Protein AF-A0A9P0Q8T2-F1 (afdb_monomer_lite)

Foldseek 3Di:
DVVVLVVQVVPDPALVSNLVVCLVPVPDPLSVVQVVLLCVVLPDVCLVNLQQQAAAEEEEEALFLVRLVVLLVCLSNNYAAEYEAQAPADDFFDKDFADPVRLVVLVSNVLCSQPVVRCPDPDRMDTRRSSSSSSVVSSSSSRHHYHYNKHFQEKDCDDPPDPQHIATQIVVRPPPRRRDHGDYYHYPHPPVRNYDPPPPPVPPPD

InterPro domains:
  IPR002938 FAD-binding domain [PF01494] (56-92)
  IPR036188 FAD/NAD(P)-binding domain superfamily [G3DSA:3.50.50.60] (1-206)
  IPR036188 FAD/NAD(P)-binding domain superfamily [SSF51905] (55-196)
  IPR050540 F-actin Monooxygenase Mical [PTHR23167] (32-202)

Structure (mmCIF, N/CA/C/O backbone):
data_AF-A0A9P0Q8T2-F1
#
_entry.id   AF-A0A9P0Q8T2-F1
#
loop_
_atom_site.group_PDB
_atom_site.id
_atom_site.type_symbol
_atom_site.label_atom_id
_atom_site.label_alt_id
_atom_site.label_comp_id
_atom_site.label_asym_id
_atom_site.label_entity_id
_atom_site.label_seq_id
_atom_site.pdbx_PDB_ins_code
_atom_site.Cartn_x
_atom_site.Cartn_y
_atom_site.Cartn_z
_atom_site.occupancy
_atom_site.B_iso_or_equiv
_atom_site.auth_seq_id
_atom_site.auth_comp_id
_atom_site.auth_asym_id
_atom_site.auth_atom_id
_atom_site.pdbx_PDB_model_num
ATOM 1 N N . MET A 1 1 ? -7.099 24.207 -18.564 1.00 61.59 1 MET A N 1
ATOM 2 C CA . MET A 1 1 ? -6.626 22.826 -18.326 1.00 61.59 1 MET A CA 1
ATOM 3 C C . MET A 1 1 ? -6.058 22.647 -16.915 1.00 61.59 1 MET A C 1
ATOM 5 O O . MET A 1 1 ? -6.710 21.972 -16.146 1.00 61.59 1 MET A O 1
ATOM 9 N N . ALA A 1 2 ? -4.935 23.267 -16.508 1.00 62.22 2 ALA A N 1
ATOM 10 C CA . ALA A 1 2 ? -4.394 23.106 -15.139 1.00 62.22 2 ALA A CA 1
ATOM 11 C C . ALA A 1 2 ? -5.378 23.517 -14.018 1.00 62.22 2 ALA A C 1
ATOM 13 O O . ALA A 1 2 ? -5.574 22.753 -13.078 1.00 62.22 2 ALA A O 1
ATOM 14 N N . ASN A 1 3 ? -6.062 24.658 -14.170 1.00 71.75 3 ASN A N 1
ATOM 15 C CA . ASN A 1 3 ? -7.068 25.122 -13.203 1.00 71.75 3 ASN A CA 1
ATOM 16 C C . ASN A 1 3 ? -8.249 24.149 -13.067 1.00 71.75 3 ASN A C 1
ATOM 18 O O . ASN A 1 3 ? -8.759 23.956 -11.979 1.00 71.75 3 ASN A O 1
ATOM 22 N N . GLU A 1 4 ? -8.632 23.465 -14.144 1.00 75.75 4 GLU A N 1
ATOM 23 C CA . GLU A 1 4 ? -9.741 22.504 -14.140 1.00 75.75 4 GLU A CA 1
ATOM 24 C C . GLU A 1 4 ? -9.400 21.234 -13.343 1.00 75.75 4 GLU A C 1
ATOM 26 O O . GLU A 1 4 ? -10.242 20.710 -12.618 1.00 75.75 4 GLU A O 1
ATOM 31 N N . TYR A 1 5 ? -8.141 20.773 -13.397 1.00 72.94 5 TYR A N 1
ATOM 32 C CA . TYR A 1 5 ? -7.669 19.697 -12.517 1.00 72.94 5 TYR A CA 1
ATOM 33 C C . TYR A 1 5 ? -7.685 20.105 -11.044 1.00 72.94 5 TYR A C 1
ATOM 35 O O . TYR A 1 5 ? -8.025 19.287 -10.193 1.00 72.94 5 TYR A O 1
ATOM 43 N N . PHE A 1 6 ? -7.310 21.352 -10.753 1.00 78.25 6 PHE A N 1
ATOM 44 C CA . PHE A 1 6 ? -7.274 21.865 -9.389 1.00 78.25 6 PHE A CA 1
ATOM 45 C C . PHE A 1 6 ? -8.682 22.028 -8.806 1.00 78.25 6 PHE A C 1
ATOM 47 O O . PHE A 1 6 ? -8.930 21.544 -7.709 1.00 78.25 6 PHE A O 1
ATOM 54 N N . GLU A 1 7 ? -9.628 22.588 -9.562 1.00 81.69 7 GLU A N 1
ATOM 55 C CA . GLU A 1 7 ? -11.029 22.707 -9.134 1.00 81.69 7 GLU A CA 1
ATOM 56 C C . GLU A 1 7 ? -11.663 21.341 -8.844 1.00 81.69 7 GLU A C 1
ATOM 58 O O . GLU A 1 7 ? -12.346 21.156 -7.840 1.00 81.69 7 GLU A O 1
ATOM 63 N N . GLN A 1 8 ? -11.410 20.341 -9.690 1.00 79.25 8 GLN A N 1
ATOM 64 C CA . GLN A 1 8 ? -11.920 18.982 -9.473 1.00 79.25 8 GLN A CA 1
ATOM 65 C C . GLN A 1 8 ? -11.290 18.316 -8.249 1.00 79.25 8 GLN A C 1
ATOM 67 O O . GLN A 1 8 ? -11.960 17.571 -7.539 1.00 79.25 8 GLN A O 1
ATOM 72 N N . PHE A 1 9 ? -10.019 18.606 -7.969 1.00 80.88 9 PHE A N 1
ATOM 73 C CA . PHE A 1 9 ? -9.364 18.170 -6.742 1.00 80.88 9 PHE A CA 1
ATOM 74 C C . PHE A 1 9 ? -9.969 18.840 -5.499 1.00 80.88 9 PHE A C 1
ATOM 76 O O . PHE A 1 9 ? -10.276 18.139 -4.540 1.00 80.88 9 PHE A O 1
ATOM 83 N N . VAL A 1 10 ? -10.194 20.159 -5.529 1.00 83.62 10 VAL A N 1
ATOM 84 C CA . VAL A 1 10 ? -10.791 20.925 -4.417 1.00 83.62 10 VAL A CA 1
ATOM 85 C C . VAL A 1 10 ? -12.213 20.452 -4.106 1.00 83.62 10 VAL A C 1
ATOM 87 O O . VAL A 1 10 ? -12.576 20.316 -2.941 1.00 83.62 10 VAL A O 1
ATOM 90 N N . ASN A 1 11 ? -13.008 20.151 -5.134 1.00 84.62 11 ASN A N 1
ATOM 91 C CA . ASN A 1 11 ? -14.393 19.702 -4.973 1.00 84.62 11 ASN A CA 1
ATOM 92 C C . ASN A 1 11 ? -14.528 18.207 -4.631 1.00 84.62 11 ASN A C 1
ATOM 94 O O . ASN A 1 11 ? -15.630 17.726 -4.350 1.00 84.62 11 ASN A O 1
ATOM 98 N N . ALA A 1 12 ? -13.440 17.437 -4.673 1.00 83.06 12 ALA A N 1
ATOM 99 C CA . ALA A 1 12 ? -13.506 16.013 -4.407 1.00 83.06 12 ALA A CA 1
ATOM 100 C C . ALA A 1 12 ? -13.619 15.723 -2.904 1.00 83.06 12 ALA A C 1
ATOM 102 O O . ALA A 1 12 ? -12.730 16.013 -2.113 1.00 83.06 12 ALA A O 1
ATOM 103 N N . SER A 1 13 ? -14.695 15.039 -2.522 1.00 81.69 13 SER A N 1
ATOM 104 C CA . SER A 1 13 ? -14.969 14.640 -1.135 1.00 81.69 13 SER A CA 1
ATOM 105 C C . SER A 1 13 ? -14.308 13.326 -0.702 1.00 81.69 13 SER A C 1
ATOM 107 O O . SER A 1 13 ? -14.453 12.906 0.443 1.00 81.69 13 SER A O 1
ATOM 109 N N . SER A 1 14 ? -13.628 12.621 -1.612 1.00 81.44 14 SER A N 1
ATOM 110 C CA . SER A 1 14 ? -12.958 11.356 -1.299 1.00 81.44 14 SER A CA 1
ATOM 111 C C . SER A 1 14 ? -11.779 11.074 -2.224 1.00 81.44 14 SER A C 1
ATOM 113 O O . SER A 1 14 ? -11.777 11.465 -3.395 1.00 81.44 14 SER A O 1
ATOM 115 N N . LEU A 1 15 ? -10.818 10.284 -1.733 1.00 80.44 15 LEU A N 1
ATOM 116 C CA . LEU A 1 15 ? -9.688 9.792 -2.528 1.00 80.44 15 LEU A CA 1
ATOM 117 C C . LEU A 1 15 ? -10.149 9.048 -3.794 1.00 80.44 15 LEU A C 1
ATOM 119 O O . LEU A 1 15 ? -9.539 9.176 -4.854 1.00 80.44 15 LEU A O 1
ATOM 123 N N . LYS A 1 16 ? -11.273 8.324 -3.720 1.00 80.94 16 LYS A N 1
ATOM 124 C CA . LYS A 1 16 ? -11.856 7.613 -4.865 1.00 80.94 16 LYS A CA 1
ATOM 125 C C . LYS A 1 16 ? -12.291 8.569 -5.981 1.00 80.94 16 LYS A C 1
ATOM 127 O O . LYS A 1 16 ? -12.052 8.267 -7.149 1.00 80.94 16 LYS A O 1
ATOM 132 N N . HIS A 1 17 ? -12.898 9.710 -5.641 1.00 82.38 17 HIS A N 1
ATOM 133 C CA . HIS A 1 17 ? -13.270 10.733 -6.626 1.00 82.38 17 HIS A CA 1
ATOM 134 C C . HIS A 1 17 ? -12.034 11.357 -7.274 1.00 82.38 17 HIS A C 1
ATOM 136 O O . HIS A 1 17 ? -11.953 11.410 -8.501 1.00 82.38 17 HIS A O 1
ATOM 142 N N . ILE A 1 18 ? -11.041 11.724 -6.458 1.00 84.00 18 ILE A N 1
ATOM 143 C CA . ILE A 1 18 ? -9.767 12.286 -6.924 1.00 84.00 18 ILE A CA 1
ATOM 144 C C . ILE A 1 18 ? -9.099 11.339 -7.931 1.00 84.00 18 ILE A C 1
ATOM 146 O O . ILE A 1 18 ? -8.766 11.728 -9.052 1.00 84.00 18 ILE A O 1
ATOM 150 N N . LEU A 1 19 ? -8.932 10.069 -7.558 1.00 84.38 19 LEU A N 1
ATOM 151 C CA . LEU A 1 19 ? -8.263 9.080 -8.401 1.00 84.38 19 LEU A CA 1
ATOM 152 C C . LEU A 1 19 ? -9.076 8.707 -9.638 1.00 84.38 19 LEU A C 1
ATOM 154 O O . LEU A 1 19 ? -8.491 8.523 -10.704 1.00 84.38 19 LEU A O 1
ATOM 158 N N . GLY A 1 20 ? -10.405 8.630 -9.530 1.00 85.00 20 GLY A N 1
ATOM 159 C CA . GLY A 1 20 ? -11.285 8.412 -10.677 1.00 85.00 20 GLY A CA 1
ATOM 160 C C . GLY A 1 20 ? -11.130 9.515 -11.724 1.00 85.00 20 GLY A C 1
ATOM 161 O O . GLY A 1 20 ? -10.930 9.223 -12.906 1.00 85.00 20 GLY A O 1
ATOM 162 N N . TYR A 1 21 ? -11.122 10.772 -11.279 1.00 84.75 21 TYR A N 1
ATOM 163 C CA . TYR A 1 21 ? -10.914 11.925 -12.146 1.00 84.75 21 TYR A CA 1
ATOM 164 C C . TYR A 1 21 ? -9.517 11.926 -12.781 1.00 84.75 21 TYR A C 1
ATOM 166 O O . TYR A 1 21 ? -9.393 12.038 -14.005 1.00 84.75 21 TYR A O 1
ATOM 174 N N . TYR A 1 22 ? -8.455 11.739 -11.991 1.00 82.81 22 TYR A N 1
ATOM 175 C CA . TYR A 1 22 ? -7.096 11.679 -12.534 1.00 82.81 22 TYR A CA 1
ATOM 176 C C . TYR A 1 22 ? -6.920 10.529 -13.517 1.00 82.81 22 TYR A C 1
ATOM 178 O O . TYR A 1 22 ? -6.295 10.703 -14.560 1.00 82.81 22 TYR A O 1
ATOM 186 N N . ARG A 1 23 ? -7.494 9.361 -13.236 1.00 84.94 23 ARG A N 1
ATOM 187 C CA . ARG A 1 23 ? -7.424 8.218 -14.143 1.00 84.94 23 ARG A CA 1
ATOM 188 C C . ARG A 1 23 ? -8.094 8.509 -15.487 1.00 84.94 23 ARG A C 1
ATOM 190 O O . ARG A 1 23 ? -7.540 8.128 -16.516 1.00 84.94 23 ARG A O 1
ATOM 197 N N . ALA A 1 24 ? -9.242 9.187 -15.485 1.00 85.25 24 ALA A N 1
ATOM 198 C CA . ALA A 1 24 ? -9.957 9.555 -16.705 1.00 85.25 24 ALA A CA 1
ATOM 199 C C . ALA A 1 24 ? -9.200 10.606 -17.540 1.00 85.25 24 ALA A C 1
ATOM 201 O O . ALA A 1 24 ? -9.190 10.529 -18.768 1.00 85.25 24 ALA A O 1
ATOM 202 N N . ASN A 1 25 ? -8.523 11.554 -16.883 1.00 84.94 25 ASN A N 1
ATOM 203 C CA . ASN A 1 25 ? -7.954 12.729 -17.548 1.00 84.94 25 ASN A CA 1
ATOM 204 C C . ASN A 1 25 ? -6.432 12.655 -17.793 1.00 84.94 25 ASN A C 1
ATOM 206 O O . ASN A 1 25 ? -5.913 13.310 -18.698 1.00 84.94 25 ASN A O 1
ATOM 210 N N . LEU A 1 26 ? -5.689 11.806 -17.073 1.00 86.12 26 LEU A N 1
ATOM 211 C CA . LEU A 1 26 ? -4.261 11.563 -17.323 1.00 86.12 26 LEU A CA 1
ATOM 212 C C . LEU A 1 26 ? -4.065 10.640 -18.533 1.00 86.12 26 LEU A C 1
ATOM 214 O O . LEU A 1 26 ? -3.831 9.435 -18.413 1.00 86.12 26 LEU A O 1
ATOM 218 N N . THR A 1 27 ? -4.114 11.235 -19.724 1.00 86.94 27 THR A N 1
ATOM 219 C CA . THR A 1 27 ? -4.129 10.531 -21.017 1.00 86.94 27 THR A CA 1
ATOM 220 C C . THR A 1 27 ? -2.779 10.506 -21.747 1.00 86.94 27 THR A C 1
ATOM 222 O O . THR A 1 27 ? -2.702 10.063 -22.899 1.00 86.94 27 THR A O 1
ATOM 225 N N . SER A 1 28 ? -1.692 10.928 -21.092 1.00 91.06 28 SER A N 1
ATOM 226 C CA . SER A 1 28 ? -0.343 10.871 -21.674 1.00 91.06 28 SER A CA 1
ATOM 227 C C . SER A 1 28 ? 0.064 9.435 -22.029 1.00 91.06 28 SER A C 1
ATOM 229 O O . SER A 1 28 ? -0.377 8.472 -21.398 1.00 91.06 28 SER A O 1
ATOM 231 N N . TRP A 1 29 ? 0.960 9.268 -23.008 1.00 89.56 29 TRP A N 1
ATOM 232 C CA . TRP A 1 29 ? 1.451 7.942 -23.418 1.00 89.56 29 TRP A CA 1
ATOM 233 C C . TRP A 1 29 ? 2.060 7.155 -22.245 1.00 89.56 29 TRP A C 1
ATOM 235 O O . TRP A 1 29 ? 1.919 5.933 -22.156 1.00 89.56 29 TRP A O 1
ATOM 245 N N . ARG A 1 30 ? 2.708 7.861 -21.308 1.00 88.19 30 ARG A N 1
ATOM 246 C CA . ARG A 1 30 ? 3.310 7.267 -20.112 1.00 88.19 30 ARG A CA 1
ATOM 247 C C . ARG A 1 30 ? 2.242 6.788 -19.129 1.00 88.19 30 ARG A C 1
ATOM 249 O O . ARG A 1 30 ? 2.383 5.679 -18.617 1.00 88.19 30 ARG A O 1
ATOM 256 N N . ALA A 1 31 ? 1.194 7.583 -18.909 1.00 91.62 31 ALA A N 1
ATOM 257 C CA . ALA A 1 31 ? 0.074 7.232 -18.037 1.00 91.62 31 ALA A CA 1
ATOM 258 C C . ALA A 1 31 ? -0.755 6.078 -18.622 1.00 91.62 31 ALA A C 1
ATOM 260 O O . ALA A 1 31 ? -0.931 5.064 -17.957 1.00 91.62 31 ALA A O 1
ATOM 261 N N . LYS A 1 32 ? -1.134 6.147 -19.905 1.00 92.44 32 LYS A N 1
ATOM 262 C CA . LYS A 1 32 ? -1.851 5.068 -20.614 1.00 92.44 32 LYS A CA 1
ATOM 263 C C . LYS A 1 32 ? -1.131 3.719 -20.519 1.00 92.44 32 LYS A C 1
ATOM 265 O O . LYS A 1 32 ? -1.761 2.694 -20.272 1.00 92.44 32 LYS A O 1
ATOM 270 N N . ALA A 1 33 ? 0.196 3.710 -20.674 1.00 93.56 33 ALA A N 1
ATOM 271 C CA . ALA A 1 33 ? 0.991 2.488 -20.544 1.00 93.56 33 ALA A CA 1
ATOM 272 C C . ALA A 1 33 ? 0.980 1.905 -19.118 1.00 93.56 33 ALA A C 1
ATOM 274 O O . ALA A 1 33 ? 1.102 0.691 -18.958 1.00 93.56 33 ALA A O 1
ATOM 275 N N . LEU A 1 34 ? 0.861 2.755 -18.095 1.00 94.88 34 LEU A N 1
ATOM 276 C CA . LEU A 1 34 ? 0.727 2.332 -16.704 1.00 94.88 34 LEU A CA 1
ATOM 277 C C . LEU A 1 34 ? -0.697 1.837 -16.406 1.00 94.88 34 LEU A C 1
ATOM 279 O O . LEU A 1 34 ? -0.851 0.762 -15.835 1.00 94.88 34 LEU A O 1
ATOM 283 N N . TRP A 1 35 ? -1.728 2.547 -16.868 1.00 94.38 35 TRP A N 1
ATOM 284 C CA . TRP A 1 35 ? -3.126 2.130 -16.714 1.00 94.38 35 TRP A CA 1
ATOM 285 C C . TRP A 1 35 ? -3.389 0.772 -17.341 1.00 94.38 35 TRP A C 1
ATOM 287 O O . TRP A 1 35 ? -3.911 -0.103 -16.665 1.00 94.38 35 TRP A O 1
ATOM 297 N N . LYS A 1 36 ? -2.883 0.529 -18.557 1.00 95.50 36 LYS A N 1
ATOM 298 C CA . LYS A 1 36 ? -2.980 -0.786 -19.208 1.00 95.50 36 LYS A CA 1
ATOM 299 C C . LYS A 1 36 ? -2.433 -1.922 -18.334 1.00 95.50 36 LYS A C 1
ATOM 301 O O . LYS A 1 36 ? -2.973 -3.022 -18.345 1.00 95.50 36 LYS A O 1
ATOM 306 N N . LYS A 1 37 ? -1.356 -1.666 -17.586 1.00 97.25 37 LYS A N 1
ATOM 307 C CA . LYS A 1 37 ? -0.753 -2.637 -16.667 1.00 97.25 37 LYS A CA 1
ATOM 308 C C . LYS A 1 37 ? -1.633 -2.895 -15.443 1.00 97.25 37 LYS A C 1
ATOM 310 O O . LYS A 1 37 ? -1.863 -4.052 -15.099 1.00 97.25 37 LYS A O 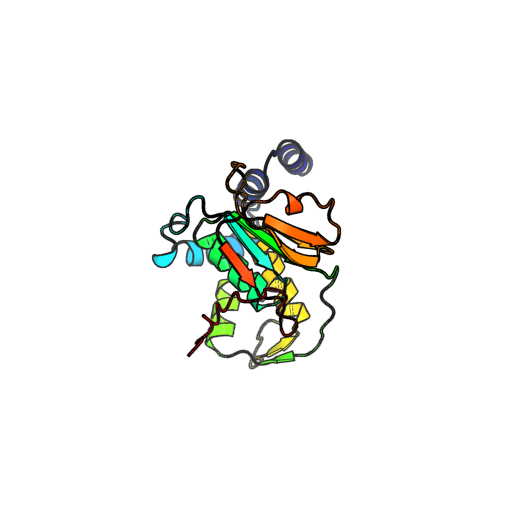1
ATOM 315 N N . PHE A 1 38 ? -2.167 -1.840 -14.832 1.00 95.94 38 PHE A N 1
ATOM 316 C CA . PHE A 1 38 ? -3.083 -1.965 -13.696 1.00 95.94 38 PHE A CA 1
ATOM 317 C C . PHE A 1 38 ? -4.405 -2.625 -14.094 1.00 95.94 38 PHE A C 1
ATOM 319 O O . PHE A 1 38 ? -4.875 -3.497 -13.373 1.00 95.94 38 PHE A O 1
ATOM 326 N N . ASP A 1 39 ? -4.957 -2.286 -15.260 1.00 95.50 39 ASP A N 1
ATOM 327 C CA . ASP A 1 39 ? -6.168 -2.906 -15.805 1.00 95.50 39 ASP A CA 1
ATOM 328 C C . ASP A 1 39 ? -5.977 -4.391 -16.083 1.00 95.50 39 ASP A C 1
ATOM 330 O O . ASP A 1 39 ? -6.811 -5.205 -15.689 1.00 95.50 39 ASP A O 1
ATOM 334 N N . ALA A 1 40 ? -4.849 -4.764 -16.695 1.00 97.56 40 ALA A N 1
ATOM 335 C CA . ALA A 1 40 ? -4.523 -6.166 -16.919 1.00 97.56 40 ALA A CA 1
ATOM 336 C C . ALA A 1 40 ? -4.485 -6.942 -15.594 1.00 97.56 40 ALA A C 1
ATOM 338 O O . ALA A 1 40 ? -5.105 -8.000 -15.493 1.00 97.56 40 ALA A O 1
ATOM 339 N N . ARG A 1 41 ? -3.836 -6.395 -14.555 1.00 97.50 41 ARG A N 1
ATOM 340 C CA . ARG A 1 41 ? -3.805 -7.028 -13.230 1.00 97.50 41 ARG A CA 1
ATOM 341 C C . ARG A 1 41 ? -5.202 -7.110 -12.608 1.00 97.50 41 ARG A C 1
ATOM 343 O O . ARG A 1 41 ? -5.628 -8.202 -12.254 1.00 97.50 41 ARG A O 1
ATOM 350 N N . ALA A 1 42 ? -5.931 -5.998 -12.531 1.00 96.12 42 ALA A N 1
ATOM 351 C CA . ALA A 1 42 ? -7.262 -5.922 -11.920 1.00 96.12 42 ALA A CA 1
ATOM 352 C C . ALA A 1 42 ? -8.316 -6.801 -12.622 1.00 96.12 42 ALA A C 1
ATOM 354 O O . ALA A 1 42 ? -9.303 -7.200 -12.006 1.00 96.12 42 ALA A O 1
ATOM 355 N N . SER A 1 43 ? -8.108 -7.128 -13.902 1.00 96.81 43 SER A N 1
ATOM 356 C CA . SER A 1 43 ? -8.986 -8.020 -14.669 1.00 96.81 43 SER A CA 1
ATOM 357 C C . SER A 1 43 ? -8.855 -9.504 -14.306 1.00 96.81 43 SER A C 1
ATOM 359 O O . SER A 1 43 ? -9.680 -10.311 -14.740 1.00 96.81 43 SER A O 1
ATOM 361 N N . HIS A 1 44 ? -7.844 -9.884 -13.515 1.00 97.88 44 HIS A N 1
ATOM 362 C CA . HIS A 1 44 ? -7.653 -11.273 -13.118 1.00 97.88 44 HIS A CA 1
ATOM 363 C C . HIS A 1 44 ? -8.854 -11.792 -12.308 1.00 97.88 44 HIS A C 1
ATOM 365 O O . HIS A 1 44 ? -9.399 -11.094 -11.450 1.00 97.88 44 HIS A O 1
ATOM 371 N N . LYS A 1 45 ? -9.264 -13.044 -12.567 1.00 97.75 45 LYS A N 1
ATOM 372 C CA . LYS A 1 45 ? -10.505 -13.631 -12.023 1.00 97.75 45 LYS A CA 1
ATOM 373 C C . LYS A 1 45 ? -10.578 -13.586 -10.494 1.00 97.75 45 LYS A C 1
ATOM 375 O O . LYS A 1 45 ? -11.656 -13.351 -9.959 1.00 97.75 45 LYS A O 1
ATOM 380 N N . CYS A 1 46 ? -9.444 -13.758 -9.809 1.00 96.88 46 CYS A N 1
ATOM 381 C CA . CYS A 1 46 ? -9.379 -13.742 -8.343 1.00 96.88 46 CYS A CA 1
ATOM 382 C C . CYS A 1 46 ? -9.850 -12.420 -7.717 1.00 96.88 46 CYS A C 1
ATOM 384 O O . CYS A 1 46 ? -10.334 -12.432 -6.593 1.00 96.88 46 CYS A O 1
ATOM 386 N N . TYR A 1 47 ? -9.766 -11.296 -8.437 1.00 98.00 47 TYR A N 1
ATOM 387 C CA . TYR A 1 47 ? -10.219 -10.002 -7.926 1.00 98.00 47 TYR A CA 1
ATOM 388 C C . TYR A 1 47 ? -11.724 -9.785 -8.095 1.00 98.00 47 TYR A C 1
ATOM 390 O O . TYR A 1 47 ? -12.269 -8.821 -7.561 1.00 98.00 47 TYR A O 1
ATOM 398 N N . SER A 1 48 ? -12.416 -10.637 -8.863 1.00 97.00 48 SER A N 1
ATOM 399 C CA . SER A 1 48 ? -13.850 -10.507 -9.147 1.00 97.00 48 SER A CA 1
ATOM 400 C C . SER A 1 48 ? -14.253 -9.082 -9.578 1.00 97.00 48 SER A C 1
ATOM 402 O O . SER A 1 48 ? -15.268 -8.540 -9.139 1.00 97.00 48 SER A O 1
ATOM 404 N N . LYS A 1 49 ? -13.427 -8.443 -10.424 1.00 94.38 49 LYS A N 1
ATOM 405 C CA . LYS A 1 49 ? -13.576 -7.034 -10.844 1.00 94.38 49 LYS A CA 1
ATOM 406 C C . LYS A 1 49 ? -13.635 -6.049 -9.657 1.00 94.38 49 LYS A C 1
ATOM 408 O O . LYS A 1 49 ? -14.440 -5.118 -9.674 1.00 94.38 49 LYS A O 1
ATOM 413 N N . GLY A 1 50 ? -12.815 -6.275 -8.629 1.00 94.69 50 GLY A N 1
ATOM 414 C CA . GLY A 1 50 ? -12.777 -5.473 -7.401 1.00 94.69 50 GLY A CA 1
ATOM 415 C C . GLY A 1 50 ? -13.975 -5.702 -6.480 1.00 94.69 50 GLY A C 1
ATOM 416 O O . GLY A 1 50 ? -14.427 -4.770 -5.823 1.00 94.69 50 GLY A O 1
ATOM 417 N N . ARG A 1 51 ? -14.548 -6.910 -6.488 1.00 96.69 51 ARG A N 1
ATOM 418 C CA . ARG A 1 51 ? -15.730 -7.275 -5.680 1.00 96.69 51 ARG A CA 1
ATOM 419 C C . ARG A 1 51 ? -15.510 -8.544 -4.862 1.00 96.69 51 ARG A C 1
ATOM 421 O O . ARG A 1 51 ? -16.479 -9.167 -4.450 1.00 96.69 51 ARG A O 1
ATOM 428 N N . ALA A 1 52 ? -14.258 -8.959 -4.691 1.00 97.38 52 ALA A N 1
ATOM 429 C CA . ALA A 1 52 ? -13.918 -10.143 -3.910 1.00 97.38 52 ALA A CA 1
ATOM 430 C C . ALA A 1 52 ? -13.968 -9.864 -2.398 1.00 97.38 52 ALA A C 1
ATOM 432 O O . ALA A 1 52 ? -14.335 -10.748 -1.635 1.00 97.38 52 ALA A O 1
ATOM 433 N N . ALA A 1 53 ? -13.652 -8.635 -1.979 1.00 97.00 53 ALA A N 1
ATOM 434 C CA . ALA A 1 53 ? -13.724 -8.181 -0.589 1.00 97.00 53 ALA A CA 1
ATOM 435 C C . ALA A 1 53 ? -14.483 -6.840 -0.475 1.00 97.00 53 ALA A C 1
ATOM 437 O O . ALA A 1 53 ? -13.912 -5.835 -0.040 1.00 97.00 53 ALA A O 1
ATOM 438 N N . PRO A 1 54 ? -15.748 -6.766 -0.941 1.00 94.50 54 PRO A N 1
ATOM 439 C CA . PRO A 1 54 ? -16.518 -5.533 -0.881 1.00 94.50 54 PRO A CA 1
ATOM 440 C C . PRO A 1 54 ? -16.836 -5.200 0.580 1.00 94.50 54 PRO A C 1
ATOM 442 O O . PRO A 1 54 ? -17.150 -6.087 1.367 1.00 94.50 54 PRO A O 1
ATOM 445 N N . ASN A 1 55 ? -16.784 -3.915 0.933 1.00 94.19 55 ASN A N 1
ATOM 446 C CA . ASN A 1 55 ? -17.033 -3.404 2.289 1.00 94.19 55 ASN A CA 1
ATOM 447 C C . ASN A 1 55 ? -16.061 -3.896 3.376 1.00 94.19 55 ASN A C 1
ATOM 449 O O . ASN A 1 55 ? -16.211 -3.494 4.522 1.00 94.19 55 ASN A O 1
ATOM 453 N N . THR A 1 56 ? -15.049 -4.697 3.036 1.00 98.06 56 THR A N 1
ATOM 454 C CA . THR A 1 56 ? -13.992 -5.074 3.975 1.00 98.06 56 THR A CA 1
ATOM 455 C C . THR A 1 56 ? -13.067 -3.887 4.220 1.00 98.06 56 THR A C 1
ATOM 457 O O . THR A 1 56 ? -12.535 -3.293 3.275 1.00 98.06 56 THR A O 1
ATOM 460 N N . ARG A 1 57 ? -12.853 -3.551 5.490 1.00 98.44 57 ARG A N 1
ATOM 461 C CA . ARG A 1 57 ? -11.928 -2.509 5.940 1.00 98.44 57 ARG A CA 1
ATOM 462 C C . ARG A 1 57 ? -10.645 -3.159 6.444 1.00 98.44 57 ARG A C 1
ATOM 464 O O . ARG A 1 57 ? -10.668 -3.940 7.389 1.00 98.44 57 ARG A O 1
ATOM 471 N N . VAL A 1 58 ? -9.526 -2.849 5.797 1.00 98.62 58 VAL A N 1
ATOM 472 C CA . VAL A 1 58 ? -8.208 -3.420 6.101 1.00 98.62 58 VAL A CA 1
ATOM 473 C C . VAL A 1 58 ? -7.310 -2.339 6.689 1.00 98.62 58 VAL A C 1
ATOM 475 O O . VAL A 1 58 ? -7.154 -1.278 6.079 1.00 98.62 58 VAL A O 1
ATOM 478 N N . LEU A 1 59 ? -6.694 -2.626 7.835 1.00 98.56 59 LEU A N 1
ATOM 479 C CA . LEU A 1 59 ? -5.572 -1.868 8.386 1.00 98.56 59 LEU A CA 1
ATOM 480 C C . LEU A 1 59 ? -4.262 -2.632 8.145 1.00 98.56 59 LEU A C 1
ATOM 482 O O . LEU A 1 59 ? -4.155 -3.819 8.448 1.00 98.56 59 LEU A O 1
ATOM 486 N N . ILE A 1 60 ? -3.244 -1.961 7.614 1.00 98.56 60 ILE A N 1
ATOM 487 C CA . ILE A 1 60 ? -1.914 -2.539 7.388 1.00 98.56 60 ILE A CA 1
ATOM 488 C C . ILE A 1 60 ? -0.881 -1.771 8.201 1.00 98.56 60 ILE A C 1
ATOM 490 O O . ILE A 1 60 ? -0.788 -0.548 8.100 1.00 98.56 60 ILE A O 1
ATOM 494 N N . ILE A 1 61 ? -0.067 -2.497 8.964 1.00 97.94 61 ILE A N 1
ATOM 495 C CA . ILE A 1 61 ? 1.004 -1.923 9.775 1.00 97.94 61 ILE A CA 1
ATOM 496 C C . ILE A 1 61 ? 2.330 -2.073 9.023 1.00 97.94 61 ILE A C 1
ATOM 498 O O . ILE A 1 61 ? 2.826 -3.184 8.843 1.00 97.94 61 ILE A O 1
ATOM 502 N N . GLY A 1 62 ? 2.925 -0.954 8.613 1.00 98.00 62 GLY A N 1
ATOM 503 C CA . GLY A 1 62 ? 4.262 -0.873 8.025 1.00 98.00 62 GLY A CA 1
ATOM 504 C C . GLY A 1 62 ? 4.284 -0.708 6.501 1.00 98.00 62 GLY A C 1
ATOM 505 O O . GLY A 1 62 ? 3.797 -1.546 5.742 1.00 98.00 62 GLY A O 1
ATOM 506 N N . ALA A 1 63 ? 4.980 0.328 6.025 1.00 98.31 63 ALA A N 1
ATOM 507 C CA . ALA A 1 63 ? 5.235 0.606 4.606 1.00 98.31 63 ALA A CA 1
ATOM 508 C C . ALA A 1 63 ? 6.539 -0.052 4.107 1.00 98.31 63 ALA A C 1
ATOM 510 O O . ALA A 1 63 ? 7.289 0.492 3.284 1.00 98.31 63 ALA A O 1
ATOM 511 N N . GLY A 1 64 ? 6.857 -1.245 4.616 1.00 98.25 64 GLY A N 1
ATOM 512 C CA . GLY A 1 64 ? 7.883 -2.107 4.031 1.00 98.25 64 GLY A CA 1
ATOM 513 C C . GLY A 1 64 ? 7.459 -2.637 2.652 1.00 98.25 64 GLY A C 1
ATOM 514 O O . GLY A 1 64 ? 6.286 -2.529 2.290 1.00 98.25 64 GLY A O 1
ATOM 515 N N . PRO A 1 65 ? 8.371 -3.261 1.877 1.00 98.44 65 PRO A N 1
ATOM 516 C CA . PRO A 1 65 ? 8.003 -3.882 0.605 1.00 98.44 65 PRO A CA 1
ATOM 517 C C . PRO A 1 65 ? 6.803 -4.833 0.717 1.00 98.44 65 PRO A C 1
ATOM 519 O O . PRO A 1 65 ? 5.882 -4.743 -0.087 1.00 98.44 65 PRO A O 1
ATOM 522 N N . CYS A 1 66 ? 6.775 -5.688 1.744 1.00 98.25 66 CYS A N 1
ATOM 523 C CA . CYS A 1 66 ? 5.682 -6.636 1.953 1.00 98.25 66 CYS A CA 1
ATOM 524 C C . CYS A 1 66 ? 4.362 -5.936 2.305 1.00 98.25 66 CYS A C 1
ATOM 526 O O . CYS A 1 66 ? 3.355 -6.231 1.677 1.00 98.25 66 CYS A O 1
ATOM 528 N N . GLY A 1 67 ? 4.364 -4.970 3.233 1.00 98.50 67 GLY A N 1
ATOM 529 C CA . GLY A 1 67 ? 3.148 -4.2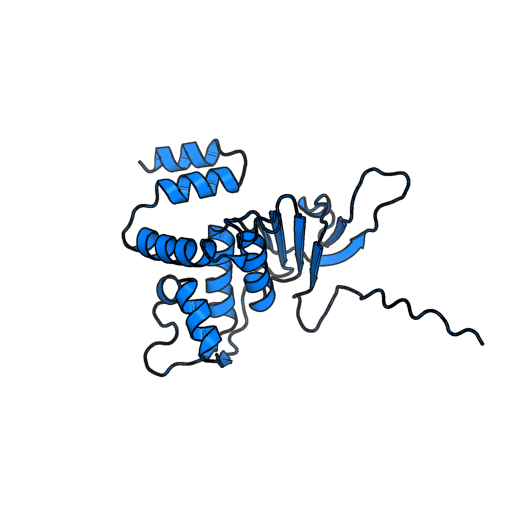47 3.627 1.00 98.50 67 GLY A CA 1
ATOM 530 C C . GLY A 1 67 ? 2.524 -3.463 2.473 1.00 98.50 67 GLY A C 1
ATOM 531 O O . GLY A 1 67 ? 1.332 -3.597 2.206 1.00 98.50 67 GLY A O 1
ATOM 532 N N . LEU A 1 68 ? 3.343 -2.746 1.694 1.00 98.81 68 LEU A N 1
ATOM 533 C CA . LEU A 1 68 ? 2.877 -2.058 0.485 1.00 98.81 68 LEU A CA 1
ATOM 534 C C . LEU A 1 68 ? 2.357 -3.044 -0.569 1.00 98.81 68 LEU A C 1
ATOM 536 O O . LEU A 1 68 ? 1.365 -2.771 -1.243 1.00 98.81 68 LEU A O 1
ATOM 540 N N . ARG A 1 69 ? 3.007 -4.204 -0.722 1.00 98.75 69 ARG A N 1
ATOM 541 C CA . ARG A 1 69 ? 2.563 -5.229 -1.669 1.00 98.75 69 ARG A CA 1
ATOM 542 C C . ARG A 1 69 ? 1.227 -5.850 -1.259 1.00 98.75 69 ARG A C 1
ATOM 544 O O . ARG A 1 69 ? 0.386 -6.038 -2.139 1.00 98.75 69 ARG A O 1
ATOM 551 N N . SER A 1 70 ? 1.027 -6.112 0.031 1.00 98.69 70 SER A N 1
ATOM 552 C CA . SER A 1 70 ? -0.249 -6.563 0.597 1.00 98.69 70 SER A CA 1
ATOM 553 C C . SER A 1 70 ? -1.342 -5.513 0.414 1.00 98.69 70 SER A C 1
ATOM 555 O O . SER A 1 70 ? -2.446 -5.857 0.002 1.00 98.69 70 SER A O 1
ATOM 557 N N . ALA A 1 71 ? -1.020 -4.230 0.616 1.00 98.81 71 ALA A N 1
ATOM 558 C CA . ALA A 1 71 ? -1.955 -3.126 0.404 1.00 98.81 71 ALA A CA 1
ATOM 559 C C . ALA A 1 71 ? -2.482 -3.080 -1.032 1.00 98.81 71 ALA A C 1
ATOM 561 O O . ALA A 1 71 ? -3.680 -2.933 -1.256 1.00 98.81 71 ALA A O 1
ATOM 562 N N . ILE A 1 72 ? -1.589 -3.274 -2.005 1.00 98.75 72 ILE A N 1
ATOM 563 C CA . ILE A 1 72 ? -1.943 -3.330 -3.425 1.00 98.75 72 ILE A CA 1
ATOM 564 C C . ILE A 1 72 ? -2.912 -4.486 -3.710 1.00 98.75 72 ILE A C 1
ATOM 566 O O . ILE A 1 72 ? -3.908 -4.273 -4.397 1.00 98.75 72 ILE A O 1
ATOM 570 N N . GLU A 1 73 ? -2.665 -5.693 -3.188 1.00 98.62 73 GLU A N 1
ATOM 57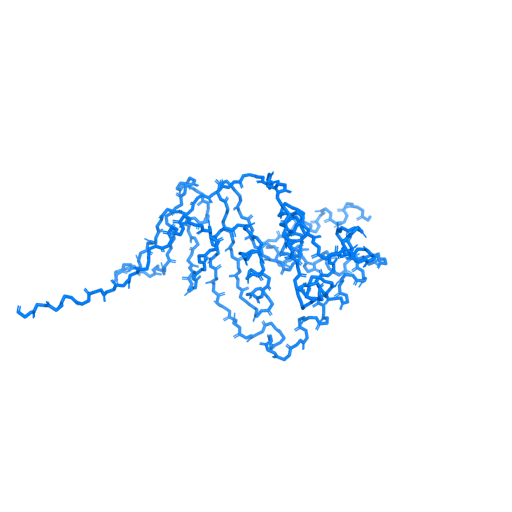1 C CA . GLU A 1 73 ? -3.588 -6.823 -3.399 1.00 98.62 73 GLU A CA 1
ATOM 572 C C . GLU A 1 73 ? -4.943 -6.597 -2.728 1.00 98.62 73 GLU A C 1
ATOM 574 O O . GLU A 1 73 ? -5.972 -6.787 -3.373 1.00 98.62 73 GLU A O 1
ATOM 579 N N . ALA A 1 74 ? -4.957 -6.154 -1.468 1.00 98.56 74 ALA A N 1
ATOM 580 C CA . ALA A 1 74 ? -6.192 -5.859 -0.745 1.00 98.56 74 ALA A CA 1
ATOM 581 C C . ALA A 1 74 ? -7.032 -4.803 -1.483 1.00 98.56 74 ALA A C 1
ATOM 583 O O . ALA A 1 74 ? -8.243 -4.964 -1.647 1.00 98.56 74 ALA A O 1
ATOM 584 N N . GLN A 1 75 ? -6.379 -3.771 -2.026 1.00 97.88 75 GLN A N 1
ATOM 585 C CA . GLN A 1 75 ? -7.052 -2.734 -2.799 1.00 97.88 75 GLN A CA 1
ATOM 586 C C . GLN A 1 75 ? -7.636 -3.274 -4.111 1.00 97.88 75 GLN A C 1
ATOM 588 O O . GLN A 1 75 ? -8.747 -2.897 -4.489 1.00 97.88 75 GLN A O 1
ATOM 593 N N . LEU A 1 76 ? -6.925 -4.180 -4.795 1.00 97.88 76 LEU A N 1
ATOM 594 C CA . LEU A 1 76 ? -7.405 -4.840 -6.015 1.00 97.88 76 LEU A CA 1
ATOM 595 C C . LEU A 1 76 ? -8.575 -5.800 -5.751 1.00 97.88 76 LEU A C 1
ATOM 597 O O . LEU A 1 76 ? -9.433 -5.950 -6.618 1.00 97.88 76 LEU A O 1
ATOM 601 N N . LEU A 1 77 ? -8.648 -6.414 -4.566 1.00 98.31 77 LEU A N 1
ATOM 602 C CA . LEU A 1 77 ? -9.787 -7.243 -4.147 1.00 98.31 77 LEU A CA 1
ATOM 603 C C . LEU A 1 77 ? -11.073 -6.424 -3.922 1.00 98.31 77 LEU A C 1
ATOM 605 O O . LEU A 1 77 ? -12.163 -7.001 -3.928 1.00 98.31 77 LEU A O 1
ATOM 609 N N . GLY A 1 78 ? -10.964 -5.099 -3.780 1.00 96.88 78 GLY A N 1
ATOM 610 C CA . GLY A 1 78 ? -12.094 -4.190 -3.559 1.00 96.88 78 GLY A CA 1
ATOM 611 C C . GLY A 1 78 ? -12.262 -3.703 -2.119 1.00 96.88 78 GLY A C 1
ATOM 612 O O . GLY A 1 78 ? -13.265 -3.051 -1.830 1.00 96.88 78 GLY A O 1
ATOM 613 N N . ALA A 1 79 ? -11.303 -3.993 -1.236 1.00 98.06 79 ALA A N 1
ATOM 614 C CA . ALA A 1 79 ? -11.331 -3.533 0.148 1.00 98.06 79 ALA A CA 1
ATOM 615 C C . ALA A 1 79 ? -11.038 -2.024 0.265 1.00 98.06 79 ALA A C 1
ATOM 617 O O . ALA A 1 79 ? -10.413 -1.419 -0.6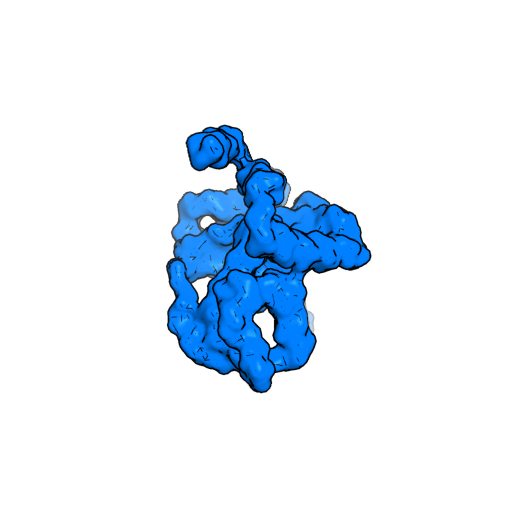14 1.00 98.06 79 ALA A O 1
ATOM 618 N N . LYS A 1 80 ? -11.443 -1.418 1.389 1.00 97.44 80 LYS A N 1
ATOM 619 C CA . LYS A 1 80 ? -10.923 -0.117 1.833 1.00 97.44 80 LYS A CA 1
ATOM 620 C C . LYS A 1 80 ? -9.635 -0.365 2.611 1.00 97.44 80 LYS A C 1
ATOM 622 O O . LYS A 1 80 ? -9.670 -1.021 3.649 1.00 97.44 80 LYS A O 1
ATOM 627 N N . VAL A 1 81 ? -8.511 0.145 2.115 1.00 98.44 81 VAL A N 1
ATOM 628 C CA . VAL A 1 81 ? -7.193 -0.116 2.704 1.00 98.44 81 VAL A CA 1
ATOM 629 C C . VAL A 1 81 ? -6.619 1.157 3.306 1.00 98.44 81 VAL A C 1
ATOM 631 O O . VAL A 1 81 ? -6.415 2.141 2.595 1.00 98.44 81 VAL A O 1
ATOM 634 N N . VAL A 1 82 ? -6.311 1.096 4.599 1.00 98.56 82 VAL A N 1
ATOM 635 C CA . VAL A 1 82 ? -5.539 2.107 5.325 1.00 98.56 82 VAL A CA 1
ATOM 636 C C . VAL A 1 82 ? -4.217 1.477 5.750 1.00 98.56 82 VAL A C 1
ATOM 638 O O . VAL A 1 82 ? -4.191 0.380 6.303 1.00 98.56 82 VAL A O 1
ATOM 641 N N . LEU A 1 83 ? -3.106 2.151 5.473 1.00 98.75 83 LEU A N 1
ATOM 642 C CA . LEU A 1 83 ? -1.764 1.732 5.857 1.00 98.75 83 LEU A CA 1
ATOM 643 C C . LEU A 1 83 ? -1.140 2.792 6.761 1.00 98.75 83 LEU A C 1
ATOM 645 O O . LEU A 1 83 ? -1.104 3.965 6.396 1.00 98.75 83 LEU A O 1
ATOM 649 N N . VAL A 1 84 ? -0.594 2.366 7.899 1.00 98.44 84 VAL A N 1
ATOM 650 C CA . VAL A 1 84 ? 0.156 3.228 8.823 1.00 98.44 84 VAL A CA 1
ATOM 651 C C . VAL A 1 84 ? 1.642 2.869 8.806 1.00 98.44 84 VAL A C 1
ATOM 653 O O . VAL A 1 84 ? 2.014 1.695 8.784 1.00 98.44 84 VAL A O 1
ATOM 656 N N . GLU A 1 85 ? 2.517 3.869 8.798 1.00 98.00 85 GLU A N 1
ATOM 657 C CA . GLU A 1 85 ? 3.968 3.708 8.899 1.00 98.00 85 GLU A CA 1
ATOM 658 C C . GLU A 1 85 ? 4.539 4.702 9.904 1.00 98.00 85 GLU A C 1
ATOM 660 O O . GLU A 1 85 ? 4.359 5.908 9.779 1.00 98.00 85 GLU A O 1
ATOM 665 N N . LYS A 1 86 ? 5.330 4.196 10.853 1.00 97.00 86 LYS A N 1
ATOM 666 C CA . LYS A 1 86 ? 5.920 5.009 11.923 1.00 97.00 86 LYS A CA 1
ATOM 667 C C . LYS A 1 86 ? 6.970 6.011 11.430 1.00 97.00 86 LYS A C 1
ATOM 669 O O . LYS A 1 86 ? 7.249 6.988 12.110 1.00 97.00 86 LYS A O 1
ATOM 674 N N . ARG A 1 87 ? 7.623 5.756 10.293 1.00 96.81 87 ARG A N 1
ATOM 675 C CA . ARG A 1 87 ? 8.689 6.616 9.749 1.00 96.81 87 ARG A CA 1
ATOM 676 C C . ARG A 1 87 ? 8.165 7.591 8.698 1.00 96.81 87 ARG A C 1
ATOM 678 O O . ARG A 1 87 ? 7.256 7.277 7.940 1.00 96.81 87 ARG A O 1
ATOM 685 N N . ASP A 1 88 ? 8.854 8.717 8.574 1.00 95.75 88 ASP A N 1
ATOM 686 C CA . ASP A 1 88 ? 8.621 9.746 7.553 1.00 95.75 88 ASP A CA 1
ATOM 687 C C . ASP A 1 88 ? 9.306 9.438 6.204 1.00 95.75 88 ASP A C 1
ATOM 689 O O . ASP A 1 88 ? 8.981 10.023 5.171 1.00 95.75 88 ASP A O 1
ATOM 693 N N . ARG A 1 89 ? 10.302 8.536 6.187 1.00 95.81 89 ARG A N 1
ATOM 694 C CA . ARG A 1 89 ? 11.170 8.333 5.016 1.00 95.81 89 ARG A CA 1
ATOM 695 C C . ARG A 1 89 ? 11.665 6.906 4.809 1.00 95.81 89 ARG A C 1
ATOM 697 O O . ARG A 1 89 ? 11.952 6.153 5.740 1.00 95.81 89 ARG A O 1
ATOM 704 N N . PHE A 1 90 ? 11.926 6.581 3.541 1.00 98.00 90 PHE A N 1
ATOM 705 C CA . PHE A 1 90 ? 12.632 5.363 3.132 1.00 98.00 90 PHE A CA 1
ATOM 706 C C . PHE A 1 90 ? 14.150 5.590 3.039 1.00 98.00 90 PHE A C 1
ATOM 708 O O . PHE A 1 90 ? 14.662 6.143 2.057 1.00 98.00 90 PHE A O 1
ATOM 715 N N . SER A 1 91 ? 14.885 5.124 4.051 1.00 96.00 91 SER A N 1
ATOM 716 C CA . SER A 1 91 ? 16.330 5.365 4.213 1.00 96.00 91 SER A CA 1
ATOM 717 C C . SER A 1 91 ? 17.238 4.166 3.904 1.00 96.00 91 SER A C 1
ATOM 719 O O . SER A 1 91 ? 18.438 4.345 3.708 1.00 96.00 91 SER A O 1
ATOM 721 N N . ARG A 1 92 ? 16.707 2.937 3.836 1.00 95.88 92 ARG A N 1
ATOM 722 C CA . ARG A 1 92 ? 17.532 1.721 3.704 1.00 95.88 92 ARG A CA 1
ATOM 723 C C . ARG A 1 92 ? 18.082 1.536 2.288 1.00 95.88 92 ARG A C 1
ATOM 725 O O . ARG A 1 92 ? 17.325 1.316 1.342 1.00 95.88 92 ARG A O 1
ATOM 732 N N . ASN A 1 93 ? 19.408 1.561 2.169 1.00 96.12 93 ASN A N 1
ATOM 733 C CA . ASN A 1 93 ? 20.128 1.368 0.905 1.00 96.12 93 ASN A CA 1
ATOM 734 C C . ASN A 1 93 ? 20.547 -0.085 0.641 1.00 96.12 93 ASN A C 1
ATOM 736 O O . ASN A 1 93 ? 21.001 -0.372 -0.464 1.00 96.12 93 ASN A O 1
ATOM 740 N N . ASN A 1 94 ? 20.380 -0.994 1.611 1.00 97.69 94 ASN A N 1
ATOM 741 C CA . ASN A 1 94 ? 20.661 -2.417 1.414 1.00 97.69 94 ASN A CA 1
ATOM 742 C C . ASN A 1 94 ? 19.910 -2.956 0.193 1.00 97.69 94 ASN A C 1
ATOM 744 O O . ASN A 1 94 ? 18.805 -2.504 -0.120 1.00 97.69 94 ASN A O 1
ATOM 748 N N . VAL A 1 95 ? 20.524 -3.921 -0.480 1.00 97.50 95 VAL A N 1
ATOM 749 C CA . VAL A 1 95 ? 20.058 -4.478 -1.747 1.00 97.50 95 VAL A CA 1
ATOM 750 C C . VAL A 1 95 ? 19.440 -5.850 -1.511 1.00 97.50 95 VAL A C 1
ATOM 752 O O . VAL A 1 95 ? 20.000 -6.675 -0.797 1.00 97.50 95 VAL A O 1
ATOM 755 N N . LEU A 1 96 ? 18.270 -6.070 -2.105 1.00 97.75 96 LEU A N 1
ATOM 756 C CA . LEU A 1 96 ? 17.549 -7.334 -2.112 1.00 97.75 96 LEU A CA 1
ATOM 757 C C . LEU A 1 96 ? 17.750 -8.010 -3.463 1.00 97.75 96 LEU A C 1
ATOM 759 O O . LEU A 1 96 ? 17.519 -7.382 -4.498 1.00 97.75 96 LEU A O 1
ATOM 763 N N . HIS A 1 97 ? 18.125 -9.285 -3.443 1.00 98.00 97 HIS A N 1
ATOM 764 C CA . HIS A 1 97 ? 18.008 -10.148 -4.612 1.00 98.00 97 HIS A CA 1
ATOM 765 C C . HIS A 1 97 ? 16.524 -10.419 -4.913 1.00 98.00 97 HIS A C 1
ATOM 767 O O . HIS A 1 97 ? 15.706 -10.540 -3.998 1.00 98.00 97 HIS A O 1
ATOM 773 N N . LEU A 1 98 ? 16.177 -10.486 -6.195 1.00 98.38 98 LEU A N 1
ATOM 774 C CA . LEU A 1 98 ? 14.825 -10.682 -6.697 1.00 98.38 98 LEU A CA 1
ATOM 775 C C . LEU A 1 98 ? 14.755 -11.978 -7.492 1.00 98.38 98 LEU A C 1
ATOM 777 O O . LEU A 1 98 ? 15.392 -12.135 -8.531 1.00 98.38 98 LEU A O 1
ATOM 781 N N . TRP A 1 99 ? 13.888 -12.878 -7.047 1.00 98.06 99 TRP A N 1
ATOM 782 C CA . TRP A 1 99 ? 13.561 -14.066 -7.819 1.00 98.06 99 TRP A CA 1
ATOM 783 C C . TRP A 1 99 ? 12.827 -13.707 -9.122 1.00 98.06 99 TRP A C 1
ATOM 785 O O . TRP A 1 99 ? 12.116 -12.694 -9.164 1.00 98.06 99 TRP A O 1
ATOM 795 N N . PRO A 1 100 ? 12.916 -14.545 -10.173 1.00 97.69 100 PRO A N 1
ATOM 796 C CA . PRO A 1 100 ? 12.322 -14.248 -11.478 1.00 97.69 100 PRO A CA 1
ATOM 797 C C . PRO A 1 100 ? 10.837 -13.859 -11.434 1.00 97.69 100 PRO A C 1
ATOM 799 O O . PRO A 1 100 ? 10.438 -12.896 -12.089 1.00 97.69 100 PRO A O 1
ATOM 802 N N . PHE A 1 101 ? 10.015 -14.534 -10.621 1.00 98.12 101 PHE A N 1
ATOM 803 C CA . PHE A 1 101 ? 8.590 -14.192 -10.520 1.00 98.12 101 PHE A CA 1
ATOM 804 C C . PHE A 1 101 ? 8.346 -12.838 -9.840 1.00 98.12 101 PHE A C 1
ATOM 806 O O . PHE A 1 101 ? 7.373 -12.163 -10.162 1.00 98.12 101 PHE A O 1
ATOM 813 N N . VAL A 1 102 ? 9.225 -12.415 -8.925 1.00 98.19 102 VAL A N 1
ATOM 814 C CA . VAL A 1 102 ? 9.128 -11.105 -8.262 1.00 98.19 102 VAL A CA 1
ATOM 815 C C . VAL A 1 102 ? 9.473 -10.001 -9.256 1.00 98.19 102 VAL A C 1
ATOM 817 O O . VAL A 1 102 ? 8.802 -8.971 -9.302 1.00 98.19 102 VAL A O 1
ATOM 820 N N . ILE A 1 103 ? 10.486 -10.227 -10.100 1.00 98.19 103 ILE A N 1
ATOM 821 C CA . ILE A 1 103 ? 10.822 -9.316 -11.201 1.00 98.19 103 ILE A CA 1
ATOM 822 C C . ILE A 1 103 ? 9.613 -9.154 -12.126 1.00 98.19 103 ILE A C 1
ATOM 824 O O . ILE A 1 103 ? 9.270 -8.025 -12.486 1.00 98.19 103 ILE A O 1
ATOM 828 N N . GLU A 1 104 ? 8.955 -10.256 -12.494 1.00 97.81 104 GLU A N 1
ATOM 829 C CA . GLU A 1 104 ? 7.788 -10.207 -13.373 1.00 97.81 104 GLU A CA 1
ATOM 830 C C . GLU A 1 104 ? 6.581 -9.529 -12.711 1.00 97.81 104 GLU A C 1
ATOM 832 O O . GLU A 1 104 ? 5.973 -8.648 -13.316 1.00 97.81 104 GLU A O 1
ATOM 837 N N . ASP A 1 105 ? 6.286 -9.826 -11.442 1.00 98.44 105 ASP A N 1
ATOM 838 C CA . ASP A 1 105 ? 5.221 -9.154 -10.685 1.00 98.44 105 ASP A CA 1
ATOM 839 C C . ASP A 1 105 ? 5.433 -7.630 -10.645 1.00 98.44 105 ASP A C 1
ATOM 841 O O . ASP A 1 105 ? 4.553 -6.855 -11.029 1.00 98.44 105 ASP A O 1
ATOM 845 N N . LEU A 1 106 ? 6.645 -7.175 -10.317 1.00 98.44 106 LEU A N 1
ATOM 846 C CA . LEU A 1 106 ? 6.985 -5.751 -10.305 1.00 98.44 106 LEU A CA 1
ATOM 847 C C . LEU A 1 106 ? 6.933 -5.123 -11.711 1.00 98.44 106 LEU A C 1
ATOM 849 O O . LEU A 1 106 ? 6.500 -3.975 -11.866 1.00 98.44 106 LEU A O 1
ATOM 853 N N . ARG A 1 107 ? 7.317 -5.852 -12.769 1.00 97.25 107 ARG A N 1
ATOM 854 C CA . ARG A 1 107 ? 7.147 -5.400 -14.166 1.00 97.25 107 ARG A CA 1
ATOM 855 C C . ARG A 1 107 ? 5.678 -5.253 -14.535 1.00 97.25 107 ARG A C 1
ATOM 857 O O . ARG A 1 107 ? 5.329 -4.282 -15.224 1.00 97.25 107 ARG A O 1
ATOM 864 N N . MET A 1 108 ? 4.822 -6.173 -14.102 1.00 97.56 108 MET A N 1
ATOM 865 C CA . MET A 1 108 ? 3.374 -6.099 -14.295 1.00 97.56 108 MET A CA 1
ATOM 866 C C . MET A 1 108 ? 2.761 -4.925 -13.530 1.00 97.56 108 MET A C 1
ATOM 868 O O . MET A 1 108 ? 1.870 -4.283 -14.068 1.00 97.56 108 MET A O 1
ATOM 872 N N . LEU A 1 109 ? 3.317 -4.538 -12.379 1.00 98.12 109 LEU A N 1
ATOM 873 C CA . LEU A 1 109 ? 2.949 -3.317 -11.645 1.00 98.12 109 LEU A CA 1
ATOM 874 C C . LEU A 1 109 ? 3.621 -2.035 -12.177 1.00 98.12 109 LEU A C 1
ATOM 876 O O . LEU A 1 109 ? 3.490 -0.957 -11.602 1.00 98.12 109 LEU A O 1
ATOM 880 N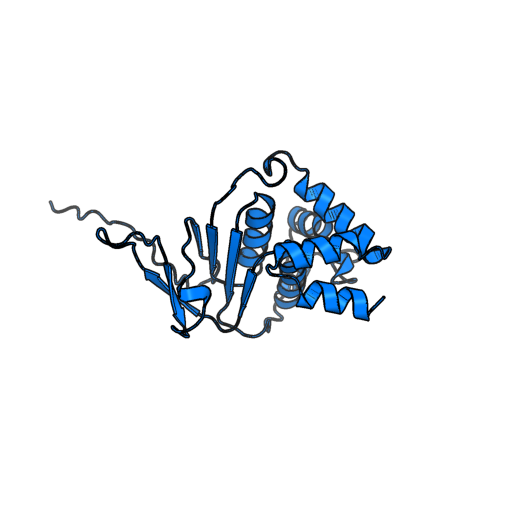 N . GLY A 1 110 ? 4.346 -2.113 -13.295 1.00 97.31 110 GLY A N 1
ATOM 881 C CA . GLY A 1 110 ? 4.905 -0.934 -13.954 1.00 97.31 110 GLY A CA 1
ATOM 882 C C . GLY A 1 110 ? 6.196 -0.398 -13.334 1.00 97.31 110 GLY A C 1
ATOM 883 O O . GLY A 1 110 ? 6.549 0.746 -13.614 1.00 97.31 110 GLY A O 1
ATOM 884 N N . ALA A 1 111 ? 6.954 -1.203 -12.581 1.00 97.25 111 ALA A N 1
ATOM 885 C CA . ALA A 1 111 ? 8.211 -0.795 -11.941 1.00 97.25 111 ALA A CA 1
ATOM 886 C C . ALA A 1 111 ? 9.163 -0.023 -12.873 1.00 97.25 111 ALA A C 1
ATOM 888 O O . ALA A 1 111 ? 9.666 1.035 -12.502 1.00 97.25 111 ALA A O 1
ATOM 889 N N . LYS A 1 112 ? 9.325 -0.459 -14.132 1.00 95.50 112 LYS A N 1
ATOM 890 C CA . LYS A 1 112 ? 10.182 0.216 -15.130 1.00 95.50 112 LYS A CA 1
ATOM 891 C C . LYS A 1 112 ? 9.721 1.640 -15.490 1.00 95.50 112 LYS A C 1
ATOM 893 O O . LYS A 1 112 ? 10.519 2.449 -15.954 1.00 95.50 112 LYS A O 1
ATOM 898 N N . LYS A 1 113 ? 8.440 1.976 -15.287 1.00 94.62 113 LYS A N 1
ATOM 899 C CA . LYS A 1 113 ? 7.908 3.339 -15.472 1.00 94.62 113 LYS A CA 1
ATOM 900 C C . LYS A 1 113 ? 8.240 4.252 -14.295 1.00 94.62 113 LYS A C 1
ATOM 902 O O . LYS A 1 113 ? 8.371 5.458 -14.505 1.00 94.62 113 LYS A O 1
ATOM 907 N N . PHE A 1 114 ? 8.394 3.697 -13.096 1.00 95.31 114 PHE A N 1
ATOM 908 C CA . PHE A 1 114 ? 8.753 4.440 -11.886 1.00 95.31 114 PHE A CA 1
ATOM 909 C C . PHE A 1 114 ? 10.262 4.502 -11.647 1.00 95.31 114 PHE A C 1
ATOM 911 O O . PHE A 1 114 ? 10.743 5.486 -11.089 1.00 95.31 114 PHE A O 1
ATOM 918 N N . PHE A 1 115 ? 10.994 3.486 -12.103 1.00 96.12 115 PHE A N 1
ATOM 919 C CA . PHE A 1 115 ? 12.440 3.361 -11.996 1.00 96.12 115 PHE A CA 1
ATOM 920 C C . PHE A 1 115 ? 13.000 2.760 -13.294 1.00 96.12 115 PHE A C 1
ATOM 922 O O . PHE A 1 115 ? 12.965 1.552 -13.505 1.00 96.12 115 PHE A O 1
ATOM 929 N N . GLY A 1 116 ? 13.513 3.605 -14.194 1.00 94.19 116 GLY A N 1
ATOM 930 C CA . GLY A 1 116 ? 13.935 3.179 -15.540 1.00 94.19 116 GLY A CA 1
ATOM 931 C C . GLY A 1 116 ? 15.059 2.135 -15.561 1.00 94.19 116 GLY A C 1
ATOM 932 O O . GLY A 1 116 ? 15.138 1.345 -16.499 1.00 94.19 116 GLY A O 1
ATOM 933 N N . LYS A 1 117 ? 15.882 2.098 -14.503 1.00 93.44 117 LYS A N 1
ATOM 934 C CA . LYS A 1 117 ? 16.974 1.129 -14.308 1.00 93.44 117 LYS A CA 1
ATOM 935 C C . LYS A 1 117 ? 16.505 -0.210 -13.720 1.00 93.44 117 LYS A C 1
ATOM 937 O O . LYS A 1 117 ? 17.332 -1.093 -13.522 1.00 93.44 117 LYS A O 1
ATOM 942 N N . PHE A 1 118 ? 15.209 -0.367 -13.426 1.00 95.44 118 PHE A N 1
ATOM 943 C CA . PHE A 1 118 ? 14.664 -1.589 -12.835 1.00 95.44 118 PHE A CA 1
ATOM 944 C C . PHE A 1 118 ? 14.993 -2.816 -13.693 1.00 95.44 118 PHE A C 1
ATOM 946 O O . PHE A 1 118 ? 14.492 -2.928 -14.817 1.00 95.44 118 PHE A O 1
ATOM 953 N N . CYS A 1 119 ? 15.819 -3.713 -13.144 1.00 91.44 119 CYS A N 1
ATOM 954 C CA . CYS A 1 119 ? 16.249 -4.965 -13.768 1.00 91.44 119 CYS A CA 1
ATOM 955 C C . CYS A 1 119 ? 16.635 -4.804 -15.249 1.00 91.44 119 CYS A C 1
ATOM 957 O O . CYS A 1 119 ? 16.113 -5.503 -16.124 1.00 91.44 119 CYS A O 1
ATOM 959 N N . ALA A 1 120 ? 17.476 -3.806 -15.543 1.00 90.06 120 ALA A N 1
ATOM 960 C CA . ALA A 1 120 ? 18.049 -3.606 -16.869 1.00 90.06 120 ALA A CA 1
ATOM 961 C C . ALA A 1 120 ? 19.182 -4.617 -17.119 1.00 90.06 120 ALA A C 1
ATOM 963 O O . ALA A 1 120 ? 20.046 -4.803 -16.267 1.00 90.06 120 ALA A O 1
ATOM 964 N N . GLY A 1 121 ? 19.188 -5.261 -18.290 1.00 89.94 121 GLY A N 1
ATOM 965 C CA . GLY A 1 121 ? 20.151 -6.323 -18.592 1.00 89.94 121 GLY A CA 1
ATOM 966 C C . GLY A 1 121 ? 19.970 -7.529 -17.666 1.00 89.94 121 GLY A C 1
ATOM 967 O O . GLY A 1 121 ? 18.848 -7.999 -17.488 1.00 89.94 121 GLY A O 1
ATOM 968 N N . ALA A 1 122 ? 21.069 -7.997 -17.075 1.00 88.44 122 ALA A N 1
ATOM 969 C CA . ALA A 1 122 ? 21.100 -9.123 -16.138 1.00 88.44 122 ALA A CA 1
ATOM 970 C C . ALA A 1 122 ? 20.904 -8.713 -14.660 1.00 88.44 122 ALA A C 1
ATOM 972 O O . ALA A 1 122 ? 21.119 -9.527 -13.771 1.00 88.44 122 ALA A O 1
ATOM 973 N N . ILE A 1 123 ? 20.525 -7.457 -14.377 1.00 91.62 123 ILE A N 1
ATOM 974 C CA . ILE A 1 123 ? 20.291 -6.996 -12.999 1.00 91.62 123 ILE A CA 1
ATOM 975 C C . ILE A 1 123 ? 19.039 -7.674 -12.432 1.00 91.62 123 ILE A C 1
ATOM 977 O O . ILE A 1 123 ? 17.936 -7.522 -12.957 1.00 91.62 123 ILE A O 1
ATOM 981 N N . ASP A 1 124 ? 19.205 -8.339 -11.298 1.00 96.62 124 ASP A N 1
ATOM 982 C CA . ASP A 1 124 ? 18.201 -9.135 -10.593 1.00 96.62 124 ASP A CA 1
ATOM 983 C C . ASP A 1 124 ? 18.027 -8.682 -9.134 1.00 96.62 124 ASP A C 1
ATOM 985 O O . ASP A 1 124 ? 17.606 -9.446 -8.275 1.00 96.62 124 ASP A O 1
ATOM 989 N N . HIS A 1 125 ? 18.378 -7.435 -8.830 1.00 96.94 125 HIS A N 1
ATOM 990 C CA . HIS A 1 125 ? 18.362 -6.912 -7.472 1.00 96.94 125 HIS A CA 1
ATOM 991 C C . HIS A 1 125 ? 17.935 -5.443 -7.417 1.00 96.94 125 HIS A C 1
ATOM 993 O O . HIS A 1 125 ? 17.981 -4.711 -8.410 1.00 96.94 125 HIS A O 1
ATOM 999 N N . ILE A 1 126 ? 17.497 -4.996 -6.240 1.00 98.12 126 ILE A N 1
ATOM 1000 C CA . ILE A 1 126 ? 17.023 -3.626 -6.006 1.00 98.12 126 ILE A CA 1
ATOM 1001 C C . ILE A 1 126 ? 17.291 -3.187 -4.565 1.00 98.12 126 ILE A C 1
ATOM 1003 O O . ILE A 1 126 ? 17.190 -3.990 -3.642 1.00 98.12 126 ILE A O 1
ATOM 1007 N N . SER A 1 127 ? 17.601 -1.906 -4.336 1.00 98.06 127 SER A N 1
ATOM 1008 C CA . SER A 1 127 ? 17.678 -1.393 -2.964 1.00 98.06 127 SER A CA 1
ATOM 1009 C C . SER A 1 127 ? 16.298 -1.313 -2.312 1.00 98.06 127 SER A C 1
ATOM 1011 O O . SER A 1 127 ? 15.304 -0.985 -2.968 1.00 98.06 127 SER A O 1
ATOM 1013 N N . ILE A 1 128 ? 16.237 -1.571 -1.003 1.00 98.31 128 ILE A N 1
ATOM 1014 C CA . ILE A 1 128 ? 14.985 -1.592 -0.233 1.00 98.31 128 ILE A CA 1
ATOM 1015 C C . ILE A 1 128 ? 14.195 -0.299 -0.455 1.00 98.31 128 ILE A C 1
ATOM 1017 O O . ILE A 1 128 ? 13.020 -0.354 -0.814 1.00 98.31 128 ILE A O 1
ATOM 1021 N N . ARG A 1 129 ? 14.842 0.868 -0.333 1.00 98.00 129 ARG A N 1
ATOM 1022 C CA . ARG A 1 129 ? 14.162 2.156 -0.529 1.00 98.00 129 ARG A CA 1
ATOM 1023 C C . ARG A 1 129 ? 13.597 2.352 -1.936 1.00 98.00 129 ARG A C 1
ATOM 1025 O O . ARG A 1 129 ? 12.533 2.944 -2.075 1.00 98.00 129 ARG A O 1
ATOM 1032 N N . GLN A 1 130 ? 14.272 1.863 -2.981 1.00 98.06 130 GLN A N 1
ATOM 1033 C CA . GLN A 1 130 ? 13.763 1.982 -4.352 1.00 98.06 130 GLN A CA 1
ATOM 1034 C C . GLN A 1 130 ? 12.532 1.102 -4.550 1.00 98.06 130 GLN A C 1
ATOM 1036 O O . GLN A 1 130 ? 11.549 1.554 -5.136 1.00 98.06 130 GLN A O 1
ATOM 1041 N N . LEU A 1 131 ? 12.547 -0.116 -4.002 1.00 98.50 131 LEU A N 1
ATOM 1042 C CA . LEU A 1 131 ? 11.382 -0.995 -4.017 1.00 98.50 131 LEU A CA 1
ATOM 1043 C C . LEU A 1 131 ? 10.195 -0.370 -3.270 1.00 98.50 131 LEU A C 1
ATOM 1045 O O . LEU A 1 131 ? 9.089 -0.340 -3.806 1.00 98.50 131 LEU A O 1
ATOM 1049 N N . GLN A 1 132 ? 10.435 0.203 -2.087 1.00 98.62 132 GLN A N 1
ATOM 1050 C CA . GLN A 1 132 ? 9.414 0.928 -1.325 1.00 98.62 132 GLN A CA 1
ATOM 1051 C C . GLN A 1 132 ? 8.848 2.118 -2.117 1.00 98.62 132 GLN A C 1
ATOM 1053 O O . GLN A 1 132 ? 7.634 2.246 -2.238 1.00 98.62 132 GLN A O 1
ATOM 1058 N N . CYS A 1 133 ? 9.695 2.945 -2.742 1.00 98.44 133 CYS A N 1
ATOM 1059 C CA . CYS A 1 133 ? 9.249 4.055 -3.592 1.00 98.44 133 CYS A CA 1
ATOM 1060 C C . CYS A 1 133 ? 8.385 3.597 -4.778 1.00 98.44 133 CYS A C 1
ATOM 1062 O O . CYS A 1 133 ? 7.439 4.291 -5.146 1.00 98.44 133 CYS A O 1
ATOM 1064 N N . ILE A 1 134 ? 8.727 2.474 -5.417 1.00 98.56 134 ILE A N 1
ATOM 1065 C CA . ILE A 1 134 ? 7.945 1.924 -6.532 1.00 98.56 134 ILE A CA 1
ATOM 1066 C C . ILE A 1 134 ? 6.573 1.474 -6.029 1.00 98.56 134 ILE A C 1
ATOM 1068 O O . ILE A 1 134 ? 5.558 1.901 -6.577 1.00 98.56 134 ILE A O 1
ATOM 1072 N N . LEU A 1 135 ? 6.538 0.650 -4.981 1.00 98.75 135 LEU A N 1
ATOM 1073 C CA . LEU A 1 135 ? 5.295 0.086 -4.458 1.00 98.75 135 LEU A CA 1
ATOM 1074 C C . LEU A 1 135 ? 4.389 1.157 -3.843 1.00 98.75 135 LEU A C 1
ATOM 1076 O O . LEU A 1 135 ? 3.186 1.106 -4.061 1.00 98.75 135 LEU A O 1
ATOM 1080 N N . LEU A 1 136 ? 4.945 2.174 -3.175 1.00 98.69 136 LEU A N 1
ATOM 1081 C CA . LEU A 1 136 ? 4.171 3.303 -2.653 1.00 98.69 136 LEU A CA 1
ATOM 1082 C C . LEU A 1 136 ? 3.450 4.058 -3.775 1.00 98.69 136 LEU A C 1
ATOM 1084 O O . LEU A 1 136 ? 2.262 4.339 -3.663 1.00 98.69 136 LEU A O 1
ATOM 1088 N N . LYS A 1 137 ? 4.132 4.336 -4.895 1.00 98.00 137 LYS A N 1
ATOM 1089 C CA . LYS A 1 137 ? 3.496 4.986 -6.055 1.00 98.00 137 LYS A CA 1
ATOM 1090 C C . LYS A 1 137 ? 2.352 4.144 -6.615 1.00 98.00 137 LYS A C 1
ATOM 1092 O O . LYS A 1 137 ? 1.324 4.697 -6.983 1.00 98.00 137 LYS A O 1
ATOM 1097 N N . VAL A 1 138 ? 2.520 2.822 -6.681 1.00 98.12 138 VAL A N 1
ATOM 1098 C CA . VAL A 1 138 ? 1.456 1.911 -7.131 1.00 98.12 138 VAL A CA 1
ATOM 1099 C C . VAL A 1 138 ? 0.282 1.927 -6.151 1.00 98.12 138 VAL A C 1
ATOM 1101 O O . VAL A 1 138 ? -0.850 2.108 -6.584 1.00 98.12 138 VAL A O 1
ATOM 1104 N N . ALA A 1 139 ? 0.549 1.797 -4.849 1.00 98.25 139 ALA A N 1
ATOM 1105 C CA . ALA A 1 139 ? -0.465 1.797 -3.798 1.00 98.25 139 ALA A CA 1
ATOM 1106 C C . ALA A 1 139 ? -1.320 3.077 -3.828 1.00 98.25 139 ALA A C 1
ATOM 1108 O O . ALA A 1 139 ? -2.546 2.994 -3.901 1.00 98.25 139 ALA A O 1
ATOM 1109 N N . LEU A 1 140 ? -0.681 4.249 -3.892 1.00 96.25 140 LEU A N 1
ATOM 1110 C CA . LEU A 1 140 ? -1.368 5.543 -3.964 1.00 96.25 140 LEU A CA 1
ATOM 1111 C C . LEU A 1 140 ? -2.238 5.671 -5.222 1.00 96.25 140 LEU A C 1
ATOM 1113 O O . LEU A 1 140 ? -3.375 6.126 -5.147 1.00 96.25 140 LEU A O 1
ATOM 1117 N N . LEU A 1 141 ? -1.737 5.233 -6.381 1.00 94.62 141 LEU A N 1
ATOM 1118 C CA . LEU A 1 141 ? -2.498 5.284 -7.635 1.00 94.62 141 LEU A CA 1
ATOM 1119 C C . LEU A 1 141 ? -3.691 4.318 -7.668 1.00 94.62 141 LEU A C 1
ATOM 1121 O O . LEU A 1 141 ? -4.610 4.523 -8.460 1.00 94.62 141 LEU A O 1
ATOM 1125 N N . LEU A 1 142 ? -3.671 3.267 -6.845 1.00 94.38 142 LEU A N 1
ATOM 1126 C CA . LEU A 1 142 ? -4.782 2.327 -6.694 1.00 94.38 142 LEU A CA 1
ATOM 1127 C C . LEU A 1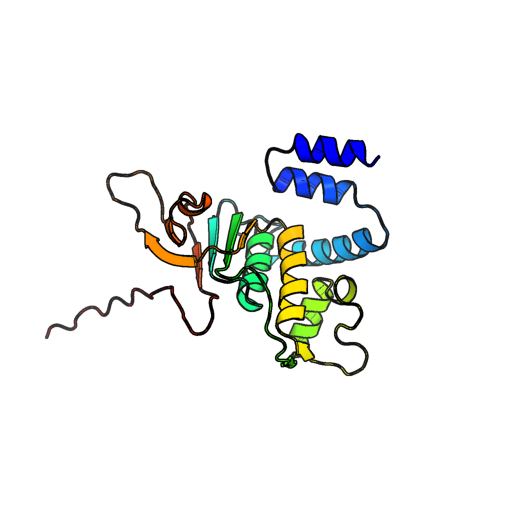 142 ? -5.786 2.750 -5.614 1.00 94.38 142 LEU A C 1
ATOM 1129 O O . LEU A 1 142 ? -6.875 2.184 -5.573 1.00 94.38 142 LEU A O 1
ATOM 1133 N N . GLY A 1 143 ? -5.459 3.746 -4.786 1.00 95.38 143 GLY A N 1
ATOM 1134 C CA . GLY A 1 143 ? -6.358 4.268 -3.754 1.00 95.38 143 GLY A CA 1
ATOM 1135 C C . GLY A 1 143 ? -6.117 3.758 -2.346 1.00 95.38 143 GLY A C 1
ATOM 1136 O O . GLY A 1 143 ? -6.990 3.937 -1.505 1.00 95.38 143 GLY A O 1
ATOM 1137 N N . VAL A 1 144 ? -4.942 3.184 -2.079 1.00 97.88 144 VAL A N 1
ATOM 1138 C CA . VAL A 1 144 ? -4.517 2.908 -0.704 1.00 97.88 144 VAL A CA 1
ATOM 1139 C C . VAL A 1 144 ? -4.309 4.235 0.025 1.00 97.88 144 VAL A C 1
ATOM 1141 O O . VAL A 1 144 ? -3.557 5.095 -0.442 1.00 97.88 144 VAL A O 1
ATOM 1144 N N . GLU A 1 145 ? -4.947 4.379 1.180 1.00 97.62 145 GLU A N 1
ATOM 1145 C CA . GLU A 1 145 ? -4.759 5.505 2.088 1.00 97.62 145 GLU A CA 1
ATOM 1146 C C . GLU A 1 145 ? -3.521 5.239 2.956 1.00 97.62 145 GLU A C 1
ATOM 1148 O O . GLU A 1 145 ? -3.449 4.215 3.631 1.00 97.62 145 GLU A O 1
ATOM 1153 N N . VAL A 1 146 ? -2.515 6.115 2.901 1.00 97.81 146 VAL A N 1
ATOM 1154 C CA . VAL A 1 146 ? -1.224 5.910 3.580 1.00 97.81 146 VAL A CA 1
ATOM 1155 C C . VAL A 1 146 ? -0.960 7.059 4.540 1.00 97.81 146 VAL A C 1
ATOM 1157 O O . VAL A 1 146 ? -0.921 8.210 4.112 1.00 97.81 146 VAL A O 1
ATOM 1160 N N . HIS A 1 147 ? -0.706 6.727 5.803 1.00 98.00 147 HIS A N 1
ATOM 1161 C CA . HIS A 1 147 ? -0.356 7.670 6.862 1.00 98.00 147 HIS A CA 1
ATOM 1162 C C . HIS A 1 147 ? 1.047 7.371 7.377 1.00 98.00 147 HIS A C 1
ATOM 1164 O O . HIS A 1 147 ? 1.329 6.263 7.835 1.00 98.00 147 HIS A O 1
ATOM 1170 N N . THR A 1 148 ? 1.943 8.343 7.252 1.00 97.56 148 THR A N 1
ATOM 1171 C CA . THR A 1 148 ? 3.320 8.270 7.756 1.00 97.56 148 THR A CA 1
ATOM 1172 C C . THR A 1 148 ? 3.435 8.974 9.097 1.00 97.56 148 THR A C 1
ATOM 1174 O O . THR A 1 148 ? 2.578 9.783 9.427 1.00 97.56 148 THR A O 1
ATOM 1177 N N . GLU A 1 149 ? 4.512 8.704 9.835 1.00 97.50 149 GLU A N 1
ATOM 1178 C CA . GLU A 1 149 ? 4.718 9.246 11.189 1.00 97.50 149 GLU A CA 1
ATOM 1179 C C . GLU A 1 149 ? 3.619 8.812 12.173 1.00 97.50 149 GLU A C 1
ATOM 1181 O O . GLU A 1 149 ? 3.380 9.468 13.178 1.00 97.50 149 GLU A O 1
ATOM 1186 N N . VAL A 1 150 ? 2.985 7.668 11.890 1.00 97.81 150 VAL A N 1
ATOM 1187 C CA . VAL A 1 150 ? 1.948 7.062 12.728 1.00 97.81 150 VAL A CA 1
ATOM 1188 C C . VAL A 1 150 ? 2.391 5.662 13.133 1.00 97.81 150 VAL A C 1
ATOM 1190 O O . VAL A 1 150 ? 2.510 4.752 12.305 1.00 97.81 150 VAL A O 1
ATOM 1193 N N . GLY A 1 151 ? 2.693 5.490 14.416 1.00 95.88 151 GLY A N 1
ATOM 1194 C CA . GLY A 1 151 ? 3.007 4.202 15.023 1.00 95.88 151 GLY A CA 1
ATOM 1195 C C . GLY A 1 151 ? 1.740 3.438 15.387 1.00 95.88 151 GLY A C 1
ATOM 1196 O O . GLY A 1 151 ? 0.801 4.024 15.900 1.00 95.88 151 GLY A O 1
ATOM 1197 N N . PHE A 1 152 ? 1.719 2.129 15.138 1.00 96.88 152 PHE A N 1
ATOM 1198 C CA . PHE A 1 152 ? 0.754 1.233 15.773 1.00 96.88 152 PHE A CA 1
ATOM 1199 C C . PHE A 1 152 ? 1.322 0.770 17.110 1.00 96.88 152 PHE A C 1
ATOM 1201 O O . PHE A 1 152 ? 2.454 0.278 17.136 1.00 96.88 152 PHE A O 1
ATOM 1208 N N . GLU A 1 153 ? 0.525 0.869 18.169 1.00 94.62 153 GLU A N 1
ATOM 1209 C CA . GLU A 1 153 ? 0.929 0.457 19.512 1.00 94.62 153 GLU A CA 1
ATOM 1210 C C . GLU A 1 153 ? 0.189 -0.819 19.951 1.00 94.62 153 GLU A C 1
ATOM 1212 O O . GLU A 1 153 ? 0.843 -1.807 20.290 1.00 94.62 153 GLU A O 1
ATOM 1217 N N . ARG A 1 154 ? -1.153 -0.870 19.868 1.00 94.50 154 ARG A N 1
ATOM 1218 C CA . ARG A 1 154 ? -1.934 -2.096 20.154 1.00 94.50 154 ARG A CA 1
ATOM 1219 C C . ARG A 1 154 ? -3.329 -2.110 19.523 1.00 94.50 154 ARG A C 1
ATOM 1221 O O . ARG A 1 154 ? -3.818 -1.097 19.030 1.00 94.50 154 ARG A O 1
ATOM 1228 N N . LEU A 1 155 ? -3.985 -3.271 19.575 1.00 95.12 155 LEU A N 1
ATOM 1229 C CA . LEU A 1 155 ? -5.403 -3.415 19.239 1.00 95.12 155 LEU A CA 1
ATOM 1230 C C . LEU A 1 155 ? -6.297 -2.868 20.359 1.00 95.12 155 LEU A C 1
ATOM 1232 O O . LEU A 1 155 ? -5.987 -2.999 21.546 1.00 95.12 155 LEU A O 1
ATOM 1236 N N . ILE A 1 156 ? -7.424 -2.285 19.958 1.00 94.62 156 ILE A N 1
ATOM 1237 C CA . ILE A 1 156 ? -8.527 -1.898 20.836 1.00 94.62 156 ILE A CA 1
ATOM 1238 C C . ILE A 1 156 ? -9.719 -2.779 20.473 1.00 94.62 156 ILE A C 1
ATOM 1240 O O . ILE A 1 156 ? -10.241 -2.697 19.356 1.00 94.62 156 ILE A O 1
ATOM 1244 N N . GLU A 1 157 ? -10.118 -3.629 21.416 1.00 93.94 157 GLU A N 1
ATOM 1245 C CA . GLU A 1 157 ? -11.242 -4.547 21.248 1.00 93.94 157 GLU A CA 1
ATOM 1246 C C . GLU A 1 157 ? -12.586 -3.803 21.322 1.00 93.94 157 GLU A C 1
ATOM 1248 O O . GLU A 1 157 ? -12.721 -2.861 22.118 1.00 93.94 157 GLU A O 1
ATOM 1253 N N . PRO A 1 158 ? -13.584 -4.218 20.521 1.00 94.06 158 PRO A N 1
ATOM 1254 C CA . PRO A 1 158 ? -14.937 -3.681 20.614 1.00 94.06 158 PRO A CA 1
ATOM 1255 C C . PRO A 1 158 ? -15.541 -3.992 21.992 1.00 94.06 158 PRO A C 1
ATOM 1257 O O . PRO A 1 158 ? -15.467 -5.127 22.462 1.00 94.06 158 PRO A O 1
ATOM 1260 N N . GLN A 1 159 ? -16.144 -2.994 22.641 1.00 90.00 159 GLN A N 1
ATOM 1261 C CA . GLN A 1 159 ? -16.823 -3.192 23.925 1.00 90.00 159 GLN A CA 1
ATOM 1262 C C . GLN A 1 159 ? -18.262 -3.696 23.705 1.00 90.00 159 GLN A C 1
ATOM 1264 O O . GLN A 1 159 ? -18.911 -3.246 22.760 1.00 90.00 159 GLN A O 1
ATOM 1269 N N . PRO A 1 160 ? -18.794 -4.614 24.540 1.00 84.50 160 PRO A N 1
ATOM 1270 C CA . PRO A 1 160 ? -20.120 -5.211 24.326 1.00 84.50 160 PRO A CA 1
ATOM 1271 C C . PRO A 1 160 ? -21.288 -4.213 24.304 1.00 84.50 160 PRO A C 1
ATOM 1273 O O . PRO A 1 160 ? -22.328 -4.482 23.704 1.00 84.50 160 PRO A O 1
ATOM 1276 N N . ASP A 1 161 ? -21.136 -3.084 24.990 1.00 86.00 161 ASP A N 1
ATOM 1277 C CA . ASP A 1 161 ? -22.115 -2.008 25.133 1.00 86.00 161 ASP A CA 1
ATOM 1278 C C . ASP A 1 161 ? -22.009 -0.929 24.040 1.00 86.00 161 ASP A C 1
ATOM 1280 O O . ASP A 1 161 ? -22.936 -0.133 23.862 1.00 86.00 161 ASP A O 1
ATOM 1284 N N . GLU A 1 162 ? -20.934 -0.936 23.248 1.00 83.00 162 GLU A N 1
ATOM 1285 C CA . GLU A 1 162 ? -20.687 0.026 22.177 1.00 83.00 162 GLU A CA 1
ATOM 1286 C C . GLU A 1 162 ? -20.905 -0.595 20.787 1.00 83.00 162 GLU A C 1
ATOM 1288 O O . GLU A 1 162 ? -20.497 -1.714 20.490 1.00 83.00 162 GLU A O 1
ATOM 1293 N N . LYS A 1 163 ? -21.504 0.162 19.856 1.00 87.56 163 LYS A N 1
ATOM 1294 C CA . LYS A 1 163 ? -21.616 -0.241 18.435 1.00 87.56 163 LYS A CA 1
ATOM 1295 C C . LYS A 1 163 ? -20.353 0.099 17.629 1.00 87.56 163 LYS A C 1
ATOM 1297 O O . LYS A 1 163 ? -20.462 0.506 16.475 1.00 87.56 163 LYS A O 1
ATOM 1302 N N . ILE A 1 164 ? -19.179 -0.007 18.245 1.00 92.06 164 ILE A N 1
ATOM 1303 C CA . ILE A 1 164 ? -17.887 0.359 17.651 1.00 92.06 164 ILE A CA 1
ATOM 1304 C C . ILE A 1 164 ? -17.088 -0.920 17.411 1.00 92.06 164 ILE A C 1
ATOM 1306 O O . ILE A 1 164 ? -16.940 -1.728 18.322 1.00 92.06 164 ILE A O 1
ATOM 1310 N N . GLY A 1 165 ? -16.594 -1.118 16.186 1.00 94.81 165 GLY A N 1
ATOM 1311 C CA . GLY A 1 165 ? -15.762 -2.266 15.826 1.00 94.81 165 GLY A CA 1
ATOM 1312 C C . GLY A 1 165 ? -14.318 -2.191 16.338 1.00 94.81 165 GLY A C 1
ATOM 1313 O O . GLY A 1 165 ? -13.941 -1.314 17.116 1.00 94.81 165 GLY A O 1
ATOM 1314 N N . TRP A 1 166 ? -13.481 -3.114 15.857 1.00 96.81 166 TRP A N 1
ATOM 1315 C CA . TRP A 1 166 ? -12.049 -3.142 16.163 1.00 96.81 166 TRP A CA 1
ATOM 1316 C C . TRP A 1 166 ? -11.349 -1.860 15.718 1.00 96.81 166 TRP A C 1
ATOM 1318 O O . TRP A 1 166 ? -11.529 -1.410 14.584 1.00 96.81 166 TRP A O 1
ATOM 1328 N N . ARG A 1 167 ? -10.509 -1.307 16.597 1.00 96.62 167 ARG A N 1
ATOM 1329 C CA . ARG A 1 167 ? -9.672 -0.127 16.327 1.00 96.62 167 ARG A CA 1
ATOM 1330 C C . ARG A 1 167 ? -8.221 -0.382 16.731 1.00 96.62 167 ARG A C 1
ATOM 1332 O O . ARG A 1 167 ? -7.873 -1.438 17.259 1.00 96.62 167 ARG A O 1
ATOM 1339 N N . ALA A 1 168 ? -7.362 0.594 16.460 1.00 96.31 168 ALA A N 1
ATOM 1340 C CA . ALA A 1 168 ? -5.958 0.573 16.844 1.00 96.31 168 ALA A CA 1
ATOM 1341 C C . ALA A 1 168 ? -5.639 1.767 17.745 1.00 96.31 168 ALA A C 1
ATOM 1343 O O . ALA A 1 168 ? -6.058 2.888 17.461 1.00 96.31 168 ALA A O 1
ATOM 1344 N N . GLU A 1 169 ? -4.864 1.524 18.799 1.00 96.38 169 GLU A N 1
ATOM 1345 C CA . GLU A 1 169 ? -4.149 2.584 19.499 1.00 96.38 169 GLU A CA 1
ATOM 1346 C C . GLU A 1 169 ? -2.923 2.968 18.670 1.00 96.38 169 GLU A C 1
ATOM 1348 O O . GLU A 1 169 ? -2.135 2.102 18.265 1.00 96.38 169 GLU A O 1
ATOM 1353 N N . LEU A 1 170 ? -2.796 4.266 18.399 1.00 96.81 170 LEU A N 1
ATOM 1354 C CA . LEU A 1 170 ? -1.771 4.832 17.535 1.00 96.81 170 LEU A CA 1
ATOM 1355 C C . LEU A 1 170 ? -0.952 5.890 18.276 1.00 96.81 170 LEU A C 1
ATOM 1357 O O . LEU A 1 170 ? -1.412 6.486 19.247 1.00 96.81 170 LEU A O 1
ATOM 1361 N N . ASP A 1 171 ? 0.246 6.144 17.768 1.00 95.62 171 ASP A N 1
ATOM 1362 C CA . ASP A 1 171 ? 1.124 7.232 18.186 1.00 95.62 171 ASP A CA 1
ATOM 1363 C C . ASP A 1 171 ? 1.369 8.157 16.979 1.00 95.62 171 ASP A C 1
ATOM 1365 O O . ASP A 1 171 ? 1.964 7.695 15.999 1.00 95.62 171 ASP A O 1
ATOM 1369 N N . PRO A 1 172 ? 0.901 9.418 16.995 1.00 97.38 172 PRO A N 1
ATOM 1370 C CA . PRO A 1 172 ? 0.208 10.077 18.104 1.00 97.38 172 PRO A CA 1
ATOM 1371 C C . PRO A 1 172 ? -1.280 9.655 18.224 1.00 97.38 172 PRO A C 1
ATOM 1373 O O . PRO A 1 172 ? -1.913 9.322 17.216 1.00 97.38 172 PRO A O 1
ATOM 1376 N N . PRO A 1 173 ? -1.871 9.674 19.437 1.00 94.88 173 PRO A N 1
ATOM 1377 C CA . PRO A 1 173 ? -3.208 9.119 19.691 1.00 94.88 173 PRO A CA 1
ATOM 1378 C C . PRO A 1 173 ? -4.358 9.941 19.094 1.00 94.88 173 PRO A C 1
ATOM 1380 O O . PRO A 1 173 ? -5.418 9.392 18.791 1.00 94.88 173 PRO A O 1
ATOM 1383 N N . ASP A 1 174 ? -4.157 11.242 18.889 1.00 94.25 174 ASP A N 1
ATOM 1384 C CA . ASP A 1 174 ? -5.119 12.177 18.299 1.00 94.25 174 ASP A CA 1
ATOM 1385 C C . ASP A 1 174 ? -5.166 12.119 16.762 1.00 94.25 174 ASP A C 1
ATOM 1387 O O . ASP A 1 174 ? -5.968 12.814 16.132 1.00 94.25 174 ASP A O 1
ATOM 1391 N N . HIS A 1 175 ? -4.352 11.261 16.142 1.00 96.50 175 HIS A N 1
ATOM 1392 C CA . HIS A 1 175 ? -4.358 11.080 14.701 1.00 96.50 175 HIS A CA 1
ATOM 1393 C C . HIS A 1 175 ? -5.741 10.593 14.200 1.00 96.50 175 HIS A C 1
ATOM 1395 O O . HIS A 1 175 ? -6.315 9.670 14.781 1.00 96.50 175 HIS A O 1
ATOM 1401 N N . PRO A 1 176 ? -6.290 11.118 13.082 1.00 95.12 176 PRO A N 1
ATOM 1402 C CA . PRO A 1 176 ? -7.640 10.761 12.616 1.00 95.12 176 PRO A CA 1
ATOM 1403 C C . PRO A 1 176 ? -7.871 9.260 12.376 1.00 95.12 176 PRO A C 1
ATOM 1405 O O . PRO A 1 176 ? -8.988 8.762 12.515 1.00 95.12 176 PRO A O 1
ATOM 1408 N N . VAL A 1 177 ? -6.808 8.520 12.044 1.00 96.38 177 VAL A N 1
ATOM 1409 C CA . VAL A 1 177 ? -6.854 7.059 11.840 1.00 96.38 177 VAL A CA 1
ATOM 1410 C C . VAL A 1 177 ? -7.175 6.298 13.128 1.00 96.38 177 VAL A C 1
ATOM 1412 O O . VAL A 1 177 ? -7.671 5.182 13.041 1.00 96.38 177 VAL A O 1
ATOM 1415 N N . SER A 1 178 ? -7.000 6.887 14.314 1.00 94.94 178 SER A N 1
ATOM 1416 C CA . SER A 1 178 ? -7.401 6.265 15.586 1.00 94.94 178 SER A CA 1
ATOM 1417 C C . SER A 1 178 ? -8.912 5.991 15.655 1.00 94.94 178 SER A C 1
ATOM 1419 O O . SER A 1 178 ? -9.360 5.143 16.423 1.00 94.94 178 SER A O 1
ATOM 1421 N N . GLN A 1 179 ? -9.718 6.678 14.833 1.00 95.38 179 GLN A N 1
ATOM 1422 C CA . GLN A 1 179 ? -11.161 6.437 14.694 1.00 95.38 179 GLN A CA 1
ATOM 1423 C C . GLN A 1 179 ? -11.505 5.430 13.587 1.00 95.38 179 GLN A C 1
ATOM 1425 O O . GLN A 1 179 ? -12.676 5.133 13.359 1.00 95.38 179 GLN A O 1
ATOM 1430 N N . TYR A 1 180 ? -10.509 4.915 12.864 1.00 97.25 180 TYR A N 1
ATOM 1431 C CA . TYR A 1 180 ? -10.734 3.960 11.792 1.00 97.25 180 TYR A CA 1
ATOM 1432 C C . TYR A 1 180 ? -11.026 2.573 12.361 1.00 97.25 180 TYR A C 1
ATOM 1434 O O . TYR A 1 180 ? -10.148 1.903 12.901 1.00 97.25 180 TYR A O 1
ATOM 1442 N N . GLU A 1 181 ? -12.267 2.135 12.192 1.00 97.50 181 GLU A N 1
ATOM 1443 C CA . GLU A 1 181 ? -12.658 0.755 12.440 1.00 97.50 181 GLU A CA 1
ATOM 1444 C C . GLU A 1 181 ? -12.280 -0.146 11.257 1.00 97.50 181 GLU A C 1
ATOM 1446 O O . GLU A 1 181 ? -12.498 0.212 10.092 1.00 97.50 181 GLU A O 1
ATOM 1451 N N . PHE A 1 182 ? -11.764 -1.337 11.551 1.00 97.75 182 PHE A N 1
ATOM 1452 C CA . PHE A 1 182 ? -11.356 -2.319 10.548 1.00 97.75 182 PHE A CA 1
ATOM 1453 C C . PHE A 1 182 ? -11.826 -3.730 10.896 1.00 97.75 182 PHE A C 1
ATOM 1455 O O . PHE A 1 182 ? -12.056 -4.061 12.052 1.00 97.75 182 PHE A O 1
ATOM 1462 N N . ASP A 1 183 ? -11.946 -4.572 9.873 1.00 96.56 183 ASP A N 1
ATOM 1463 C CA . ASP A 1 183 ? -12.359 -5.975 10.005 1.00 96.56 183 ASP A CA 1
ATOM 1464 C C . ASP A 1 183 ? -11.157 -6.920 9.848 1.00 96.56 183 ASP A C 1
ATOM 1466 O O . ASP A 1 183 ? -11.190 -8.078 10.257 1.00 96.56 183 ASP A O 1
ATOM 1470 N N . VAL A 1 184 ? -10.081 -6.425 9.228 1.00 98.06 184 VAL A N 1
ATOM 1471 C CA . VAL A 1 184 ? -8.847 -7.166 8.962 1.00 98.06 184 VAL A CA 1
ATOM 1472 C C . VAL A 1 184 ? -7.654 -6.298 9.331 1.00 98.06 184 VAL A C 1
ATOM 1474 O O . VAL A 1 184 ? -7.574 -5.138 8.921 1.00 98.06 184 VAL A O 1
ATOM 1477 N N . ILE A 1 185 ? -6.685 -6.885 10.030 1.00 97.44 185 ILE A N 1
ATOM 1478 C CA . ILE A 1 185 ? -5.387 -6.268 10.295 1.00 97.44 185 ILE A CA 1
ATOM 1479 C C . ILE A 1 185 ? -4.255 -7.116 9.712 1.00 97.44 185 ILE A C 1
ATOM 1481 O O . ILE A 1 185 ? -4.282 -8.343 9.783 1.00 97.44 185 ILE A O 1
ATOM 1485 N N . ILE A 1 186 ? -3.255 -6.466 9.116 1.00 97.56 186 ILE A N 1
ATOM 1486 C CA . ILE A 1 186 ? -2.066 -7.123 8.562 1.00 97.56 186 ILE A CA 1
ATOM 1487 C C . ILE A 1 186 ? -0.817 -6.511 9.197 1.00 97.56 186 ILE A C 1
ATOM 1489 O O . ILE A 1 186 ? -0.463 -5.365 8.912 1.00 97.56 186 ILE A O 1
ATOM 1493 N N . GLY A 1 187 ? -0.121 -7.297 10.021 1.00 96.69 187 GLY A N 1
ATOM 1494 C CA . GLY A 1 187 ? 1.196 -6.948 10.557 1.00 96.69 187 GLY A CA 1
ATOM 1495 C C . GLY A 1 187 ? 2.295 -7.153 9.511 1.00 96.69 187 GLY A C 1
ATOM 1496 O O . GLY A 1 187 ? 2.585 -8.281 9.117 1.00 96.69 187 GLY A O 1
ATOM 1497 N N . ALA A 1 188 ? 2.906 -6.066 9.039 1.00 96.06 188 ALA A N 1
ATOM 1498 C CA . ALA A 1 188 ? 4.021 -6.076 8.087 1.00 96.06 188 ALA A CA 1
ATOM 1499 C C . ALA A 1 188 ? 5.156 -5.116 8.511 1.00 96.06 188 ALA A C 1
ATOM 1501 O O . ALA A 1 188 ? 5.916 -4.604 7.681 1.00 96.06 188 ALA A O 1
ATOM 1502 N N . ASP A 1 189 ? 5.301 -4.900 9.819 1.00 91.88 189 ASP A N 1
ATOM 1503 C CA . ASP A 1 189 ? 6.221 -3.967 10.479 1.00 91.88 189 ASP A CA 1
ATOM 1504 C C . ASP A 1 189 ? 7.629 -4.556 10.726 1.00 91.88 189 ASP A C 1
ATOM 1506 O O . ASP A 1 189 ? 8.529 -3.909 11.278 1.00 91.88 189 ASP A O 1
ATOM 1510 N N . GLY A 1 190 ? 7.868 -5.771 10.225 1.00 90.00 190 GLY A N 1
ATOM 1511 C CA . GLY A 1 190 ? 9.154 -6.458 10.260 1.00 90.00 190 GLY A CA 1
ATOM 1512 C C . GLY A 1 190 ? 9.420 -7.125 11.608 1.00 90.00 190 GLY A C 1
ATOM 1513 O O . GLY A 1 190 ? 8.510 -7.599 12.269 1.00 90.00 190 GLY A O 1
ATOM 1514 N N . LYS A 1 191 ? 10.691 -7.180 12.029 1.00 85.56 191 LYS A N 1
ATOM 1515 C CA . LYS A 1 191 ? 11.107 -7.930 13.232 1.00 85.56 191 LYS A CA 1
ATOM 1516 C C . LYS A 1 191 ? 10.450 -7.444 14.535 1.00 85.56 191 LYS A C 1
ATOM 1518 O O . LYS A 1 191 ? 10.439 -8.197 15.499 1.00 85.56 191 LYS A O 1
ATOM 1523 N N . ARG A 1 192 ? 9.962 -6.198 14.590 1.00 80.00 192 ARG A N 1
ATOM 1524 C CA . ARG A 1 192 ? 9.317 -5.670 15.802 1.00 80.00 192 ARG A CA 1
ATOM 1525 C C . ARG A 1 192 ? 8.002 -6.384 16.107 1.00 80.00 192 ARG A C 1
ATOM 1527 O O . ARG A 1 192 ? 7.742 -6.574 17.285 1.00 80.00 192 ARG A O 1
ATOM 1534 N N . ASN A 1 193 ? 7.270 -6.806 15.070 1.00 75.00 193 ASN A N 1
ATOM 1535 C CA . ASN A 1 193 ? 6.000 -7.522 15.147 1.00 75.00 193 ASN A CA 1
ATOM 1536 C C . ASN A 1 193 ? 5.113 -7.012 16.291 1.00 75.00 193 ASN A C 1
ATOM 1538 O O . ASN A 1 193 ? 4.867 -7.722 17.265 1.00 75.00 193 ASN A O 1
ATOM 1542 N N . THR A 1 194 ? 4.693 -5.751 16.194 1.00 77.81 194 THR A N 1
ATOM 1543 C CA . THR A 1 194 ? 3.901 -5.079 17.236 1.00 77.81 194 THR A CA 1
ATOM 1544 C C . THR A 1 194 ? 2.508 -5.678 17.412 1.00 77.81 194 THR A C 1
ATOM 1546 O O . THR A 1 194 ? 1.886 -5.492 18.456 1.00 77.81 194 THR A O 1
ATOM 1549 N N . LEU A 1 195 ? 2.026 -6.440 16.428 1.00 83.38 195 LEU A N 1
ATOM 1550 C CA . LEU A 1 195 ? 0.811 -7.225 16.565 1.00 83.38 195 LEU A CA 1
ATOM 1551 C C . LEU A 1 195 ? 1.091 -8.444 17.455 1.00 83.38 195 LEU A C 1
ATOM 1553 O O . LEU A 1 195 ? 1.640 -9.455 17.009 1.00 83.38 195 LEU A O 1
ATOM 1557 N N . GLN A 1 196 ? 0.718 -8.342 18.729 1.00 73.00 196 GLN A N 1
ATOM 1558 C CA . GLN A 1 196 ? 0.737 -9.486 19.631 1.00 73.00 196 GLN A CA 1
ATOM 1559 C C . GLN A 1 196 ? -0.310 -10.494 19.150 1.00 73.00 196 GLN A C 1
ATOM 1561 O O . GLN A 1 196 ? -1.497 -10.183 19.079 1.00 73.00 196 GLN A O 1
ATOM 1566 N N . ALA A 1 197 ? 0.130 -11.697 18.783 1.00 57.47 197 ALA A N 1
ATOM 1567 C CA . ALA A 1 197 ? -0.794 -12.792 18.547 1.00 57.47 197 ALA A CA 1
ATOM 1568 C C . ALA A 1 197 ? -1.403 -13.173 19.898 1.00 57.47 197 ALA A C 1
ATOM 1570 O O . ALA A 1 197 ? -0.670 -13.593 20.797 1.00 57.47 197 ALA A O 1
ATOM 1571 N N . SER A 1 198 ? -2.722 -13.056 20.039 1.00 49.88 198 SER A N 1
ATOM 1572 C CA . SER A 1 198 ? -3.473 -13.753 21.079 1.00 49.88 198 SER A CA 1
ATOM 1573 C C . SER A 1 198 ? -3.409 -15.255 20.791 1.00 49.88 198 SER A C 1
ATOM 1575 O O . SER A 1 198 ? -4.358 -15.886 20.341 1.00 49.88 198 SER A O 1
ATOM 1577 N N . LEU A 1 199 ? -2.240 -15.860 21.009 1.00 42.88 199 LEU A N 1
ATOM 1578 C CA . LEU A 1 199 ? -2.208 -17.276 21.317 1.00 42.88 199 LEU A CA 1
ATOM 1579 C C . LEU A 1 199 ? -2.814 -17.374 22.711 1.00 42.88 199 LEU A C 1
ATOM 1581 O O . LEU A 1 199 ? -2.113 -17.197 23.708 1.00 42.88 199 LEU A O 1
ATOM 1585 N N . GLU A 1 200 ? -4.119 -17.629 22.765 1.00 43.66 200 GLU A N 1
ATOM 1586 C CA . GLU A 1 200 ? -4.724 -18.362 23.867 1.00 43.66 200 GLU A CA 1
ATOM 1587 C C . GLU A 1 200 ? -3.909 -19.652 24.029 1.00 43.66 200 GLU A C 1
ATOM 1589 O O . GLU A 1 200 ? -4.193 -20.699 23.450 1.00 43.66 200 GLU A O 1
ATOM 1594 N N . LYS A 1 201 ? -2.828 -19.579 24.809 1.00 40.34 201 LYS A N 1
ATOM 1595 C CA . LYS A 1 201 ? -2.414 -20.721 25.601 1.00 40.34 201 LYS A CA 1
ATOM 1596 C C . LYS A 1 201 ? -3.562 -20.914 26.574 1.00 40.34 201 LYS A C 1
ATOM 1598 O O . LYS A 1 201 ? -3.551 -20.323 27.649 1.00 40.34 201 LYS A O 1
ATOM 1603 N N . ASN A 1 202 ? -4.561 -21.690 26.156 1.00 38.31 202 ASN A N 1
ATOM 1604 C CA . ASN A 1 202 ? -5.403 -22.389 27.105 1.00 38.31 202 ASN A CA 1
ATOM 1605 C C . ASN A 1 202 ? -4.436 -23.061 28.069 1.00 38.31 202 ASN A C 1
ATOM 1607 O O . ASN A 1 202 ? -3.632 -23.912 27.686 1.00 38.31 202 ASN A O 1
ATOM 1611 N N . SER A 1 203 ? -4.436 -22.536 29.281 1.00 38.91 203 SER A N 1
ATOM 1612 C CA . SER A 1 203 ? -3.874 -23.144 30.459 1.00 38.91 203 SER A CA 1
ATOM 1613 C C . SER A 1 203 ? -4.333 -24.597 30.488 1.00 38.91 203 SER A C 1
ATOM 1615 O O . SER A 1 203 ? -5.485 -24.886 30.800 1.00 38.91 203 SER A O 1
ATOM 1617 N N . GLU A 1 204 ? -3.430 -25.511 30.138 1.00 40.44 204 GLU A N 1
ATOM 1618 C CA . GLU A 1 204 ? -3.457 -26.859 30.692 1.00 40.44 204 GLU A CA 1
ATOM 1619 C C . GLU A 1 204 ? -3.173 -26.706 32.193 1.00 40.44 204 GLU A C 1
ATOM 1621 O O . GLU A 1 204 ? -2.037 -26.806 32.650 1.00 40.44 204 GLU A O 1
ATOM 1626 N N . GLU A 1 205 ? -4.216 -26.358 32.948 1.00 40.41 205 GLU A N 1
ATOM 1627 C CA . GLU A 1 205 ? -4.334 -26.750 34.346 1.00 40.41 205 GLU A CA 1
ATOM 1628 C C . GLU A 1 205 ? -4.710 -28.236 34.347 1.00 40.41 205 GLU A C 1
ATOM 1630 O O . GLU A 1 205 ? -5.845 -28.605 34.045 1.00 40.41 205 GLU A O 1
ATOM 1635 N N . ASN A 1 206 ? -3.716 -29.077 34.636 1.00 38.16 206 ASN A N 1
ATOM 1636 C CA . ASN A 1 206 ? -3.897 -30.379 35.274 1.00 38.16 206 ASN A CA 1
ATOM 1637 C C . ASN A 1 206 ? -3.359 -30.272 36.699 1.00 38.16 206 ASN A C 1
ATOM 1639 O O . ASN A 1 206 ? -2.238 -29.728 36.846 1.00 38.16 206 ASN A O 1
#

Secondary structure (DSSP, 8-state):
-HHHHHHHHHT--SHHHHHHHHHHH--SHHHHHHHHHHHHHHTSGGGTTTTSSTT-EEEEE--SHHHHHHHHHHHHHT-EEEEEES-SS-----EEE--HHHHHHHHHTTHHHH-TTTT-TT--EEEHHHHHHHHHHHHHHHT-EEEES-EEEEEEPPPTTS----EEEEESTTSGGGG---SEEEE-SGGG--S-----------

Radius of gyration: 19.08 Å; chains: 1; bounding box: 43×56×59 Å

Sequence (206 aa):
MANEYFEQFVNASSLKHILGYYRANLTSWRAKALWKKFDARASHKCYSKGRAAPNTRVLIIGAGPCGLRSAIEAQLLGAKVVLVEKRDRFSRNNVLHLWPFVIEDLRMLGAKKFFGKFCAGAIDHISIRQLQCILLKVALLLGVEVHTEVGFERLIEPQPDEKIGWRAELDPPDHPVSQYEFDVIIGADGKRNTLQASLEKNSEEN

Organism: Acanthoscelides obtectus (NCBI:txid200917)

pLDDT: mean 91.03, std 12.87, range [38.16, 98.81]